Protein AF-A0A9X0D143-F1 (afdb_monomer)

Structure (mmCIF, N/CA/C/O backbone):
data_AF-A0A9X0D143-F1
#
_entry.id   AF-A0A9X0D143-F1
#
loop_
_atom_site.group_PDB
_atom_site.id
_atom_site.type_symbol
_atom_site.label_atom_id
_atom_site.label_alt_id
_atom_site.label_comp_id
_atom_site.label_asym_id
_atom_site.label_entity_id
_atom_site.label_seq_id
_atom_site.pdbx_PDB_ins_code
_atom_site.Cartn_x
_atom_site.Cartn_y
_atom_site.Cartn_z
_atom_site.occupancy
_atom_site.B_iso_or_equiv
_atom_site.auth_seq_id
_atom_site.auth_comp_id
_atom_site.auth_asym_id
_atom_site.auth_atom_id
_atom_site.pdbx_PDB_model_num
ATOM 1 N N . MET A 1 1 ? -22.280 -8.412 21.372 1.00 51.03 1 MET A N 1
ATOM 2 C CA . MET A 1 1 ? -20.946 -7.793 21.230 1.00 51.03 1 MET A CA 1
ATOM 3 C C . MET A 1 1 ? -21.140 -6.303 21.418 1.00 51.03 1 MET A C 1
ATOM 5 O O . MET A 1 1 ? -22.126 -5.796 20.902 1.00 51.03 1 MET A O 1
ATOM 9 N N . GLU A 1 2 ? -20.314 -5.637 22.223 1.00 55.03 2 GLU A N 1
ATOM 10 C CA . GLU A 1 2 ? -20.438 -4.186 22.406 1.00 55.03 2 GLU A CA 1
ATOM 11 C C . GLU A 1 2 ? -19.984 -3.461 21.139 1.00 55.03 2 GLU A C 1
ATOM 13 O O . GLU A 1 2 ? -18.858 -3.646 20.676 1.00 55.03 2 GLU A O 1
ATOM 18 N N . ASP A 1 3 ? -20.863 -2.633 20.579 1.00 59.16 3 ASP A N 1
ATOM 19 C CA . ASP A 1 3 ? -20.546 -1.833 19.403 1.00 59.16 3 ASP A CA 1
ATOM 20 C C . ASP A 1 3 ? -19.392 -0.857 19.692 1.00 59.16 3 ASP A C 1
ATOM 22 O O . ASP A 1 3 ? -19.468 0.015 20.574 1.00 59.16 3 ASP A O 1
ATOM 26 N 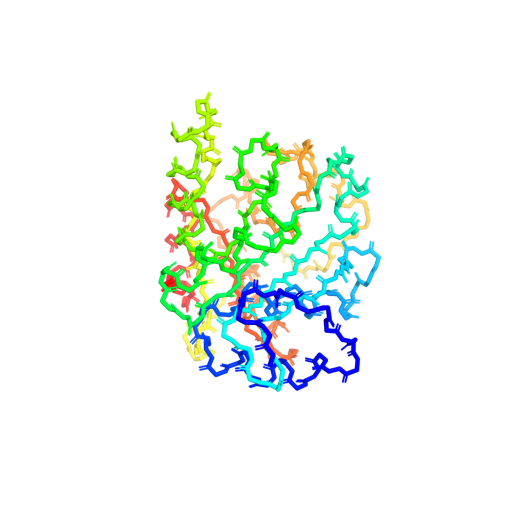N . GLY A 1 4 ? -18.339 -0.971 18.879 1.00 66.69 4 GLY A N 1
ATOM 27 C CA . GLY A 1 4 ? -17.229 -0.022 18.820 1.00 66.69 4 GLY A CA 1
ATOM 28 C C . GLY A 1 4 ? -15.938 -0.443 19.526 1.00 66.69 4 GLY A C 1
ATOM 29 O O . GLY A 1 4 ? -15.044 0.391 19.633 1.00 66.69 4 GLY A O 1
ATOM 30 N N . ILE A 1 5 ? -15.801 -1.691 19.987 1.00 87.56 5 ILE A N 1
ATOM 31 C CA . ILE A 1 5 ? -14.518 -2.219 20.484 1.00 87.56 5 ILE A CA 1
ATOM 32 C C . ILE A 1 5 ? -13.809 -2.979 19.358 1.00 87.56 5 ILE A C 1
ATOM 34 O O . ILE A 1 5 ? -14.358 -3.928 18.804 1.00 87.56 5 ILE A O 1
ATOM 38 N N . LEU A 1 6 ? -12.579 -2.566 19.039 1.00 95.75 6 LEU A N 1
ATOM 39 C CA . LEU A 1 6 ? -11.692 -3.307 18.143 1.00 95.75 6 LEU A CA 1
ATOM 40 C C . LEU A 1 6 ? -11.156 -4.560 18.849 1.00 95.75 6 LEU A C 1
ATOM 42 O O . LEU A 1 6 ? -10.712 -4.491 19.994 1.00 95.75 6 LEU A O 1
ATOM 46 N N . GLN A 1 7 ? -11.183 -5.696 18.158 1.00 95.25 7 GLN A N 1
ATOM 47 C CA . GLN A 1 7 ? -10.721 -6.991 18.659 1.00 95.25 7 GLN A CA 1
ATOM 48 C C . GLN A 1 7 ? -9.471 -7.418 17.905 1.00 95.25 7 GLN A C 1
ATOM 50 O O . GLN A 1 7 ? -9.447 -7.352 16.678 1.00 95.25 7 GLN A O 1
ATOM 55 N N . GLU A 1 8 ? -8.446 -7.870 18.623 1.00 97.25 8 GLU A N 1
ATOM 56 C CA . GLU A 1 8 ? -7.246 -8.405 17.987 1.00 97.25 8 GLU A CA 1
ATOM 57 C C . GLU A 1 8 ? -7.571 -9.718 17.268 1.00 97.25 8 GLU A C 1
ATOM 59 O O . GLU A 1 8 ? -8.151 -10.646 17.840 1.00 97.25 8 GLU A O 1
ATOM 64 N N . LEU A 1 9 ? -7.208 -9.788 15.993 1.00 97.62 9 LEU A N 1
ATOM 65 C CA . LEU A 1 9 ? -7.441 -10.933 15.139 1.00 97.62 9 LEU A CA 1
ATOM 66 C C . LEU A 1 9 ? -6.251 -11.891 15.214 1.00 97.62 9 LEU A C 1
ATOM 68 O O . LEU A 1 9 ? -5.106 -11.522 14.966 1.00 97.62 9 LEU A O 1
ATOM 72 N N . SER A 1 10 ? -6.535 -13.160 15.498 1.00 96.31 10 SER A N 1
ATOM 73 C CA . SER A 1 10 ? -5.514 -14.207 15.482 1.00 96.31 10 SER A CA 1
ATOM 74 C C . SER A 1 10 ? -4.948 -14.409 14.073 1.00 96.31 10 SER A C 1
ATOM 76 O O . SER A 1 10 ? -5.708 -14.499 13.110 1.00 96.31 10 SER A O 1
ATOM 78 N N . GLY A 1 11 ? -3.629 -14.604 13.961 1.00 93.44 11 GLY A N 1
ATOM 79 C CA . GLY A 1 11 ? -2.953 -14.841 12.678 1.00 93.44 11 GLY A CA 1
ATOM 80 C C . GLY A 1 11 ? -3.497 -16.025 11.868 1.00 93.44 11 GLY A C 1
ATOM 81 O O . GLY A 1 11 ? -3.438 -16.013 10.643 1.00 93.44 11 GLY A O 1
ATOM 82 N N . ARG A 1 12 ? -4.127 -17.013 12.523 1.00 95.12 12 ARG A N 1
ATOM 83 C CA . ARG A 1 12 ? -4.807 -18.133 11.841 1.00 95.12 12 ARG A CA 1
ATOM 84 C C . ARG A 1 12 ? -5.982 -17.695 10.957 1.00 95.12 12 ARG A C 1
ATOM 86 O O . ARG A 1 12 ? -6.398 -18.451 10.091 1.00 95.12 12 ARG A O 1
ATOM 93 N N . CYS A 1 13 ? -6.519 -16.501 11.196 1.00 97.06 13 CYS A N 1
ATOM 94 C CA . CYS A 1 13 ? -7.647 -15.934 10.468 1.00 97.06 13 CYS A CA 1
ATOM 95 C C . CYS A 1 13 ? -7.212 -15.030 9.300 1.00 97.06 13 CYS A C 1
ATOM 97 O O . CYS A 1 13 ? -8.065 -14.514 8.585 1.00 97.06 13 CYS A O 1
ATOM 99 N N . PHE A 1 14 ? -5.908 -14.798 9.090 1.00 95.69 14 PHE A N 1
ATOM 100 C CA . PHE A 1 14 ? -5.444 -13.837 8.080 1.00 95.69 14 PHE A CA 1
ATOM 101 C C . PHE A 1 14 ? -5.749 -14.270 6.646 1.00 95.69 14 PHE A C 1
ATOM 103 O O . PHE A 1 14 ? -6.077 -13.413 5.832 1.00 95.69 14 PHE A O 1
ATOM 110 N N . ALA A 1 15 ? -5.717 -15.570 6.344 1.00 95.25 15 ALA A N 1
ATOM 111 C CA . ALA A 1 15 ? -6.102 -16.070 5.023 1.00 95.25 15 ALA A CA 1
ATOM 112 C C . ALA A 1 15 ? -7.563 -15.713 4.687 1.00 95.25 15 ALA A C 1
ATOM 114 O O . ALA A 1 15 ? -7.836 -15.139 3.637 1.00 95.25 15 ALA A O 1
ATOM 115 N N . GLU A 1 16 ? -8.485 -15.949 5.625 1.00 97.31 16 GLU A N 1
ATOM 116 C CA . GLU A 1 16 ? -9.902 -15.588 5.474 1.00 97.31 16 GLU A CA 1
ATOM 117 C C . GLU A 1 16 ? -10.094 -14.063 5.402 1.00 97.31 16 GLU A C 1
ATOM 119 O O . GLU A 1 16 ? -10.870 -13.561 4.590 1.00 97.31 16 GLU A O 1
ATOM 124 N N . LEU A 1 17 ? -9.330 -13.293 6.187 1.00 97.62 17 LEU A N 1
ATOM 125 C CA . LEU A 1 17 ? -9.361 -11.830 6.115 1.00 97.62 17 LEU A CA 1
ATOM 126 C C . LEU A 1 17 ? -8.930 -11.322 4.729 1.00 97.62 17 LEU A C 1
ATOM 128 O O . LEU A 1 17 ? -9.549 -10.400 4.200 1.00 97.62 17 LEU A O 1
ATOM 132 N N . VAL A 1 18 ? -7.897 -11.918 4.127 1.00 95.25 18 VAL A N 1
ATOM 133 C CA . VAL A 1 18 ? -7.444 -11.581 2.769 1.00 95.25 18 VAL A CA 1
ATOM 134 C C . VAL A 1 18 ? -8.556 -11.835 1.748 1.00 95.25 18 VAL A C 1
ATOM 136 O O . VAL A 1 18 ? -8.825 -10.960 0.924 1.00 95.25 18 VAL A O 1
ATOM 139 N N . GLU A 1 19 ? -9.257 -12.969 1.830 1.00 95.94 19 GLU A N 1
ATOM 140 C CA . GLU A 1 19 ? -10.387 -13.280 0.938 1.00 95.94 19 GLU A CA 1
ATOM 141 C C . GLU A 1 19 ? -11.531 -12.262 1.041 1.00 95.94 19 GLU A C 1
ATOM 143 O O . GLU A 1 19 ? -12.185 -11.942 0.044 1.00 95.94 19 GLU A O 1
ATOM 148 N N . ILE A 1 20 ? -11.777 -11.731 2.240 1.00 97.00 20 ILE A N 1
ATOM 149 C CA . ILE A 1 20 ? -12.777 -10.682 2.465 1.00 97.00 20 ILE A CA 1
ATOM 150 C C . ILE A 1 20 ? -12.302 -9.363 1.860 1.00 97.00 20 ILE A C 1
ATOM 152 O O . ILE A 1 20 ? -13.024 -8.751 1.075 1.00 97.00 20 ILE A O 1
ATOM 156 N N . LEU A 1 21 ? -11.077 -8.946 2.179 1.00 95.75 21 LEU A N 1
ATOM 157 C CA . LEU A 1 21 ? -10.518 -7.668 1.745 1.00 95.75 21 LEU A CA 1
ATOM 158 C C . LEU A 1 21 ? -10.370 -7.569 0.224 1.00 95.75 21 LEU A C 1
ATOM 160 O O . LEU A 1 21 ? -10.549 -6.482 -0.323 1.00 95.75 21 LEU A O 1
ATOM 164 N N . ILE A 1 22 ? -10.097 -8.673 -0.480 1.00 94.25 22 ILE A N 1
ATOM 165 C CA . ILE A 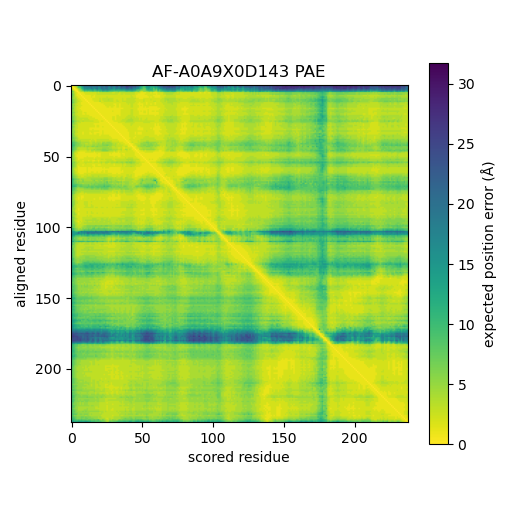1 22 ? -10.004 -8.686 -1.952 1.00 94.25 22 ILE A CA 1
ATOM 166 C C . ILE A 1 22 ? -11.298 -8.186 -2.616 1.00 94.25 22 ILE A C 1
ATOM 168 O O . ILE A 1 22 ? -11.246 -7.564 -3.677 1.00 94.25 22 ILE A O 1
ATOM 172 N N . LYS A 1 23 ? -12.458 -8.384 -1.980 1.00 94.94 23 LYS A N 1
ATOM 173 C CA . LYS A 1 23 ? -13.762 -7.944 -2.509 1.00 94.94 23 LYS A CA 1
ATOM 174 C C . LYS A 1 23 ? -13.942 -6.423 -2.480 1.00 94.94 23 LYS A C 1
ATOM 176 O O . LYS A 1 23 ? -14.797 -5.905 -3.189 1.00 94.94 23 LYS A O 1
ATOM 181 N N . ASP A 1 24 ? -13.137 -5.722 -1.684 1.00 94.06 24 ASP A N 1
ATOM 182 C CA . ASP A 1 24 ? -13.198 -4.272 -1.471 1.00 94.06 24 ASP A CA 1
ATOM 183 C C . ASP A 1 24 ? -12.037 -3.506 -2.131 1.00 94.06 24 ASP A C 1
ATOM 185 O O . ASP A 1 24 ? -11.813 -2.319 -1.860 1.00 94.06 24 ASP A O 1
ATOM 189 N N . ILE A 1 25 ? -11.290 -4.163 -3.018 1.00 91.12 25 ILE A N 1
ATOM 190 C CA . ILE A 1 25 ? -10.253 -3.517 -3.826 1.00 91.12 25 ILE A CA 1
ATOM 191 C C . ILE A 1 25 ? -10.898 -2.431 -4.706 1.00 91.12 25 ILE A C 1
ATOM 193 O O . ILE A 1 25 ? -11.956 -2.663 -5.293 1.00 91.12 25 ILE A O 1
ATOM 197 N N . PRO A 1 26 ? -10.284 -1.236 -4.817 1.00 89.44 26 PRO A N 1
ATOM 198 C CA . PRO A 1 26 ? -8.914 -0.898 -4.405 1.00 89.44 26 PRO A CA 1
ATOM 199 C C . PRO A 1 26 ? -8.748 -0.381 -2.970 1.00 89.44 26 PRO A C 1
ATOM 201 O O . PRO A 1 26 ? -7.617 -0.249 -2.506 1.00 89.44 26 PRO A O 1
ATOM 204 N N . ARG A 1 27 ? -9.838 -0.126 -2.240 1.00 89.88 27 ARG A N 1
ATOM 205 C CA . ARG A 1 27 ? -9.800 0.536 -0.921 1.00 89.88 27 ARG A CA 1
ATOM 206 C C . ARG A 1 27 ? -9.026 -0.263 0.130 1.00 89.88 27 ARG A C 1
ATOM 208 O O . ARG A 1 27 ? -8.452 0.308 1.051 1.00 89.88 27 ARG A O 1
ATOM 215 N N . SER A 1 28 ? -9.006 -1.587 0.000 1.00 93.06 28 SER A N 1
ATOM 216 C CA . SER A 1 28 ? -8.331 -2.511 0.918 1.00 93.06 28 SER A CA 1
ATOM 217 C C . SER A 1 28 ? -6.854 -2.776 0.595 1.00 93.06 28 SER A C 1
ATOM 219 O O . SER A 1 28 ? -6.178 -3.448 1.376 1.00 93.06 28 SER A O 1
ATOM 221 N N . LEU A 1 29 ? -6.328 -2.264 -0.527 1.00 90.75 29 LEU A N 1
ATOM 222 C CA . LEU A 1 29 ? -5.004 -2.640 -1.045 1.00 90.75 29 LEU A CA 1
ATOM 223 C C . LEU A 1 29 ? -3.858 -2.373 -0.067 1.00 90.75 29 LEU A C 1
ATOM 225 O O . LEU A 1 29 ? -2.928 -3.172 -0.009 1.00 90.75 29 LEU A O 1
ATOM 229 N N . ILE A 1 30 ? -3.915 -1.293 0.718 1.00 90.94 30 ILE A N 1
ATOM 230 C CA . ILE A 1 30 ? -2.845 -0.988 1.680 1.00 90.94 30 ILE A CA 1
ATOM 231 C C . ILE A 1 30 ? -2.804 -2.052 2.785 1.00 90.94 30 ILE A C 1
ATOM 233 O O . ILE A 1 30 ? -1.734 -2.586 3.065 1.00 90.94 30 ILE A O 1
ATOM 237 N N . ILE A 1 31 ? -3.957 -2.433 3.352 1.00 94.12 31 ILE A N 1
ATOM 238 C CA . ILE A 1 31 ? -4.023 -3.509 4.356 1.00 94.12 31 ILE A CA 1
ATOM 239 C C . ILE A 1 31 ? -3.591 -4.845 3.746 1.00 94.12 31 ILE A C 1
ATOM 241 O O . ILE A 1 31 ? -2.816 -5.569 4.367 1.00 94.12 31 ILE A O 1
ATOM 245 N N . LEU A 1 32 ? -4.035 -5.163 2.524 1.00 93.38 32 LEU A N 1
ATOM 246 C CA . LEU A 1 32 ? -3.584 -6.363 1.810 1.00 93.38 32 LEU A CA 1
ATOM 247 C C . LEU A 1 32 ? -2.057 -6.374 1.646 1.00 93.38 32 LEU A C 1
ATOM 249 O O . LEU A 1 32 ? -1.423 -7.392 1.916 1.00 93.38 32 LEU A O 1
ATOM 253 N N . GLY A 1 33 ? -1.462 -5.237 1.276 1.00 90.38 33 GLY A N 1
ATOM 254 C CA . GLY A 1 33 ? -0.014 -5.064 1.191 1.00 90.38 33 GLY A CA 1
ATOM 255 C C . GLY A 1 33 ? 0.690 -5.295 2.529 1.00 90.38 33 GLY A C 1
ATOM 256 O O . GLY A 1 33 ? 1.686 -6.014 2.568 1.00 90.38 33 GLY A O 1
ATOM 257 N N . CYS A 1 34 ? 0.153 -4.761 3.632 1.00 91.88 34 CYS A N 1
ATOM 258 C CA . CYS A 1 34 ? 0.677 -5.002 4.980 1.00 91.88 34 CYS A CA 1
ATOM 259 C C . CYS A 1 34 ? 0.647 -6.492 5.353 1.00 91.88 34 CYS A C 1
ATOM 261 O O . CYS A 1 34 ? 1.662 -7.026 5.797 1.00 91.88 34 CYS A O 1
ATOM 263 N N . LEU A 1 35 ? -0.481 -7.180 5.134 1.00 92.44 35 LEU A N 1
ATOM 264 C CA . LEU A 1 35 ? -0.628 -8.609 5.441 1.00 92.44 35 LEU A CA 1
ATOM 265 C C . LEU A 1 35 ? 0.342 -9.470 4.619 1.00 92.44 35 LEU A C 1
ATOM 267 O O . LEU A 1 35 ? 1.043 -10.317 5.170 1.00 92.44 35 LEU A O 1
ATOM 271 N N . GLN A 1 36 ? 0.440 -9.205 3.314 1.00 89.56 36 GLN A N 1
ATOM 272 C CA . GLN A 1 36 ? 1.359 -9.911 2.417 1.00 89.56 36 GLN A CA 1
ATOM 273 C C . GLN A 1 36 ? 2.827 -9.660 2.777 1.00 89.56 36 GLN A C 1
ATOM 275 O O . GLN A 1 36 ? 3.655 -10.570 2.703 1.00 89.56 36 GLN A O 1
ATOM 280 N N . GLN A 1 37 ? 3.174 -8.427 3.151 1.00 88.06 37 GLN A N 1
ATOM 281 C CA . GLN A 1 37 ? 4.538 -8.084 3.538 1.00 88.06 37 GLN A CA 1
ATOM 282 C C . GLN A 1 37 ? 4.915 -8.713 4.882 1.00 88.06 37 GLN A C 1
ATOM 284 O O . GLN A 1 37 ? 6.045 -9.177 5.033 1.00 88.06 37 GLN A O 1
ATOM 289 N N . MET A 1 38 ? 3.975 -8.777 5.825 1.00 88.81 38 MET A N 1
ATOM 290 C CA . MET A 1 38 ? 4.163 -9.450 7.107 1.00 88.81 38 MET A CA 1
ATOM 291 C C . MET A 1 38 ? 4.410 -10.952 6.936 1.00 88.81 38 MET A C 1
ATOM 293 O O . MET A 1 38 ? 5.306 -11.499 7.574 1.00 88.81 38 MET A O 1
ATOM 297 N N . GLU A 1 39 ? 3.682 -11.612 6.032 1.00 87.00 39 GLU A N 1
ATOM 298 C CA . GLU A 1 39 ? 3.919 -13.019 5.688 1.00 87.00 39 GLU A CA 1
ATOM 299 C C . GLU A 1 39 ? 5.284 -13.220 5.007 1.00 87.00 39 GLU A C 1
ATOM 301 O O . GLU A 1 39 ? 6.050 -14.112 5.372 1.00 87.00 39 GLU A O 1
ATOM 306 N N . ARG A 1 40 ? 5.621 -12.364 4.033 1.00 86.19 40 ARG A N 1
ATOM 307 C CA . ARG A 1 40 ? 6.861 -12.468 3.247 1.00 86.19 40 ARG A CA 1
ATOM 308 C C . ARG A 1 40 ? 8.117 -12.175 4.071 1.00 86.19 40 ARG A C 1
ATOM 310 O O . ARG A 1 40 ? 9.146 -12.821 3.874 1.00 86.19 40 ARG A O 1
ATOM 317 N N . SER A 1 41 ? 8.050 -11.164 4.934 1.00 85.50 41 SER A N 1
ATOM 318 C CA . SER A 1 41 ? 9.201 -10.560 5.606 1.00 85.50 41 SER A CA 1
ATOM 319 C C . SER A 1 41 ? 8.844 -10.108 7.030 1.00 85.50 41 SER A C 1
ATOM 321 O O . SER A 1 41 ? 8.896 -8.909 7.321 1.00 85.50 41 SER A O 1
ATOM 323 N N . PRO A 1 42 ? 8.584 -11.039 7.967 1.00 82.81 42 PRO A N 1
ATOM 324 C CA . PRO A 1 42 ? 8.151 -10.716 9.333 1.00 82.81 42 PRO A CA 1
ATOM 325 C C . PRO A 1 42 ? 9.195 -9.946 10.160 1.00 82.81 42 PRO A C 1
ATOM 327 O O . PRO A 1 42 ? 8.900 -9.424 11.226 1.00 82.81 42 PRO A O 1
ATOM 330 N N . LYS A 1 43 ? 10.450 -9.870 9.699 1.00 80.69 43 LYS A N 1
ATOM 331 C CA . LYS A 1 43 ? 11.485 -9.026 10.324 1.00 80.69 43 LYS A CA 1
ATOM 332 C C . LYS A 1 43 ? 11.376 -7.550 9.931 1.00 80.69 43 LYS A C 1
ATOM 334 O O . LYS A 1 43 ? 11.946 -6.711 10.614 1.00 80.69 43 LYS A O 1
ATOM 339 N N . VAL A 1 44 ? 10.725 -7.264 8.803 1.00 78.12 44 VAL A N 1
ATOM 340 C CA . VAL A 1 44 ? 10.594 -5.919 8.222 1.00 78.12 44 VAL A CA 1
ATOM 341 C C . VAL A 1 44 ? 9.225 -5.335 8.542 1.00 78.12 44 VAL A C 1
ATOM 343 O O . VAL A 1 44 ? 9.130 -4.169 8.895 1.00 78.12 44 VAL A O 1
ATOM 346 N N . THR A 1 45 ? 8.180 -6.155 8.447 1.00 85.06 45 THR A N 1
ATOM 347 C CA . THR A 1 45 ? 6.808 -5.766 8.766 1.00 85.06 45 THR A CA 1
ATOM 348 C C . THR A 1 45 ? 6.237 -6.816 9.695 1.00 85.06 45 THR A C 1
ATOM 350 O O . THR A 1 45 ? 6.185 -7.992 9.351 1.00 85.06 45 THR A O 1
ATOM 353 N N . ASN A 1 46 ? 5.834 -6.399 10.885 1.00 90.50 46 ASN A N 1
ATOM 354 C CA . ASN A 1 46 ? 5.170 -7.252 11.857 1.00 90.50 46 ASN A CA 1
ATOM 355 C C . ASN A 1 46 ? 4.282 -6.375 12.720 1.00 90.50 46 ASN A C 1
ATOM 357 O O . ASN A 1 46 ? 4.597 -5.206 12.934 1.00 90.50 46 ASN A O 1
ATOM 361 N N . GLY A 1 47 ? 3.176 -6.917 13.200 1.00 93.31 47 GLY A N 1
ATOM 362 C CA . GLY A 1 47 ? 2.182 -6.078 13.826 1.00 93.31 47 GLY A CA 1
ATOM 363 C C . GLY A 1 47 ? 0.998 -6.823 14.390 1.00 93.31 47 GLY A C 1
ATOM 364 O O . GLY A 1 47 ? 0.888 -8.044 14.295 1.00 93.31 47 GLY A O 1
ATOM 365 N N . HIS A 1 48 ? 0.098 -6.034 14.954 1.00 96.31 48 HIS A N 1
ATOM 366 C CA . HIS A 1 48 ? -1.193 -6.504 15.423 1.00 96.31 48 HIS A CA 1
ATOM 367 C C . HIS A 1 48 ? -2.262 -6.108 14.409 1.00 96.31 48 HIS A C 1
ATOM 369 O O . HIS A 1 48 ? -2.262 -4.990 13.887 1.00 96.31 48 HIS A O 1
ATOM 375 N N . VAL A 1 49 ? -3.174 -7.034 14.123 1.00 97.81 49 VAL A N 1
ATOM 376 C CA . VAL A 1 49 ? -4.341 -6.778 13.277 1.00 97.81 49 VAL A CA 1
ATOM 377 C C . VAL A 1 49 ? -5.553 -6.717 14.183 1.00 97.81 49 VAL A C 1
ATOM 379 O O . VAL A 1 49 ? -5.795 -7.654 14.936 1.00 97.81 49 VAL A O 1
ATOM 382 N N . TYR A 1 50 ? -6.334 -5.649 14.090 1.00 98.06 50 TYR A N 1
ATOM 383 C CA . TYR A 1 50 ? -7.583 -5.506 14.821 1.00 98.06 50 TYR A CA 1
ATOM 384 C C . TYR A 1 50 ? -8.763 -5.365 13.875 1.00 98.06 50 TYR A C 1
ATOM 386 O O . TYR A 1 50 ? -8.649 -4.795 12.791 1.00 98.06 50 TYR A O 1
ATOM 394 N N . VAL A 1 51 ? -9.919 -5.850 14.308 1.00 97.81 51 VAL A N 1
ATOM 395 C CA . VAL A 1 51 ? -11.161 -5.816 13.538 1.00 97.81 51 VAL A CA 1
ATOM 396 C C . VAL A 1 51 ? -12.330 -5.318 14.378 1.00 97.81 51 VAL A C 1
ATOM 398 O O . VAL A 1 51 ? -12.369 -5.542 15.585 1.00 97.81 51 VAL A O 1
ATOM 401 N N . SER A 1 52 ? -13.309 -4.663 13.751 1.00 96.62 52 SER A N 1
ATOM 402 C CA . SER A 1 52 ? -14.552 -4.272 14.438 1.00 96.62 52 SER A CA 1
ATOM 403 C C . SER A 1 52 ? -15.391 -5.478 14.865 1.00 96.62 52 SER A C 1
ATOM 405 O O . SER A 1 52 ? -16.026 -5.461 15.917 1.00 96.62 52 SER A O 1
ATOM 407 N N . GLN A 1 53 ? -15.407 -6.518 14.035 1.00 94.94 53 GLN A N 1
ATOM 408 C CA . GLN A 1 53 ? -16.141 -7.760 14.241 1.00 94.94 53 GLN A CA 1
ATOM 409 C C . GLN A 1 53 ? -15.525 -8.870 13.382 1.00 94.94 53 GLN A C 1
ATOM 411 O O . GLN A 1 53 ? -14.866 -8.597 12.380 1.00 94.94 53 GLN A O 1
ATOM 416 N N . TRP A 1 54 ? -15.781 -10.125 13.740 1.00 95.69 54 TRP A N 1
ATOM 417 C CA . TRP A 1 54 ? -15.351 -11.300 12.982 1.00 95.69 54 TRP A CA 1
ATOM 418 C C . TRP A 1 54 ? -16.540 -12.260 12.814 1.00 95.69 54 TRP A C 1
ATOM 420 O O . TRP A 1 54 ? -17.310 -12.401 13.770 1.00 95.69 54 TRP A O 1
ATOM 430 N N . PRO A 1 55 ? -16.746 -12.907 11.645 1.00 93.12 55 PRO A N 1
ATOM 431 C CA . PRO A 1 55 ? -15.858 -13.002 10.477 1.00 93.12 55 PRO A CA 1
ATOM 432 C C . PRO A 1 55 ? -15.935 -11.871 9.448 1.00 93.12 55 PRO A C 1
ATOM 434 O O . PRO A 1 55 ? -15.065 -11.803 8.602 1.00 93.12 55 PRO A O 1
ATOM 437 N N . ASN A 1 56 ? -16.916 -10.966 9.500 1.00 94.44 56 ASN A N 1
ATOM 438 C CA . ASN A 1 56 ? -17.120 -9.953 8.449 1.00 94.44 56 ASN A CA 1
ATOM 439 C C . ASN A 1 56 ? -16.780 -8.534 8.937 1.00 94.44 56 ASN A C 1
ATOM 441 O O . ASN A 1 56 ? -17.704 -7.774 9.247 1.00 94.44 56 ASN A O 1
ATOM 445 N N . PRO A 1 57 ? -15.496 -8.162 9.064 1.00 96.75 57 PRO A N 1
ATOM 446 C CA . PRO A 1 57 ? -15.117 -6.845 9.552 1.00 96.75 57 PRO A CA 1
ATOM 447 C C . PRO A 1 57 ? -15.498 -5.744 8.566 1.00 96.75 57 PRO A C 1
ATOM 449 O O . PRO A 1 57 ? -15.232 -5.841 7.372 1.00 96.75 57 PRO A O 1
ATOM 452 N N . ASP A 1 58 ? -16.051 -4.652 9.083 1.00 96.19 58 ASP A N 1
ATOM 453 C CA . ASP A 1 58 ? -16.219 -3.403 8.332 1.00 96.19 58 ASP A CA 1
ATOM 454 C C . ASP A 1 58 ? -15.188 -2.332 8.714 1.00 96.19 58 ASP A C 1
ATOM 456 O O . ASP A 1 58 ? -15.153 -1.264 8.107 1.00 96.19 58 ASP A O 1
ATOM 460 N N . ILE A 1 59 ? -14.335 -2.608 9.701 1.00 97.50 59 ILE A N 1
ATOM 461 C CA . ILE A 1 59 ? -13.135 -1.836 10.023 1.00 97.50 59 ILE A CA 1
ATOM 462 C C . ILE A 1 59 ? -12.014 -2.840 10.271 1.00 97.50 59 ILE A C 1
ATOM 464 O O . ILE A 1 59 ? -12.192 -3.788 11.040 1.00 97.50 59 ILE A O 1
ATOM 468 N N . VAL A 1 60 ? -10.869 -2.613 9.635 1.00 98.06 60 VAL A N 1
ATOM 469 C CA . VAL A 1 60 ? -9.641 -3.385 9.831 1.00 98.06 60 VAL A CA 1
ATOM 470 C C . VAL A 1 60 ? -8.511 -2.411 10.116 1.00 98.06 60 VAL A C 1
ATOM 472 O O . VAL A 1 60 ? -8.326 -1.435 9.390 1.00 98.06 60 VAL A O 1
ATOM 475 N N . VAL A 1 61 ? -7.762 -2.677 11.176 1.00 97.62 61 VAL A N 1
ATOM 476 C CA . VAL A 1 61 ? -6.615 -1.880 11.598 1.00 97.62 61 VAL A CA 1
ATOM 477 C C . VAL A 1 61 ? -5.380 -2.762 11.624 1.00 97.62 61 VAL A C 1
ATOM 479 O O . VAL A 1 61 ? -5.430 -3.872 12.140 1.00 97.62 61 VAL A O 1
ATOM 482 N N . PHE A 1 62 ? -4.271 -2.257 11.102 1.00 96.81 62 PHE A N 1
ATOM 483 C CA . PHE A 1 62 ? -2.955 -2.866 11.235 1.00 96.81 62 PHE A CA 1
ATOM 484 C C . PHE A 1 62 ? -2.015 -1.901 11.962 1.00 96.81 62 PHE A C 1
ATOM 486 O O . PHE A 1 62 ? -1.805 -0.784 11.491 1.00 96.81 62 PHE A O 1
ATOM 493 N N . GLU A 1 63 ? -1.460 -2.326 13.095 1.00 94.94 63 GLU A N 1
ATOM 494 C CA . GLU A 1 63 ? -0.447 -1.590 13.858 1.00 94.94 63 GLU A CA 1
ATOM 495 C C . GLU A 1 63 ? 0.939 -2.204 13.619 1.00 94.94 63 GLU A C 1
ATOM 497 O O . GLU A 1 63 ? 1.205 -3.313 14.084 1.00 94.94 63 GLU A O 1
ATOM 502 N N . ASP A 1 64 ? 1.830 -1.488 12.924 1.00 92.00 64 ASP A N 1
ATOM 503 C CA . ASP A 1 64 ? 3.178 -1.967 12.583 1.00 92.00 64 ASP A CA 1
ATOM 504 C C . ASP A 1 64 ? 4.146 -1.813 13.770 1.00 92.00 64 ASP A C 1
ATOM 506 O O . ASP A 1 64 ? 4.714 -0.747 14.035 1.00 92.00 64 ASP A O 1
ATOM 510 N N . THR A 1 65 ? 4.332 -2.892 14.526 1.00 91.06 65 THR A N 1
ATOM 511 C CA . THR A 1 65 ? 5.214 -2.914 15.696 1.00 91.06 65 THR A CA 1
ATOM 512 C C . THR A 1 65 ? 6.686 -3.023 15.320 1.00 91.06 65 THR A C 1
ATOM 514 O O . THR A 1 65 ? 7.526 -2.514 16.063 1.00 91.06 65 THR A O 1
ATOM 517 N N . ALA A 1 66 ? 7.017 -3.619 14.170 1.00 86.75 66 ALA A N 1
ATOM 518 C CA . ALA A 1 66 ? 8.395 -3.653 13.678 1.00 86.75 66 ALA A CA 1
ATOM 519 C C . ALA A 1 66 ? 8.889 -2.234 13.371 1.00 86.75 66 ALA A C 1
ATOM 521 O O . ALA A 1 66 ? 9.968 -1.830 13.811 1.00 86.75 66 ALA A O 1
ATOM 522 N N . TYR A 1 67 ? 8.055 -1.443 12.697 1.00 80.81 67 TYR A N 1
ATOM 523 C CA . TYR A 1 67 ? 8.379 -0.061 12.365 1.00 80.81 67 TYR A CA 1
ATOM 524 C C . TYR A 1 67 ? 8.421 0.850 13.594 1.00 80.81 67 TYR A C 1
ATOM 526 O O . TYR A 1 67 ? 9.239 1.766 13.660 1.00 80.81 67 TYR A O 1
ATOM 534 N N . LYS A 1 68 ? 7.590 0.564 14.607 1.00 82.50 68 LYS A N 1
ATOM 535 C CA . LYS A 1 68 ? 7.644 1.261 15.897 1.00 82.50 68 LYS A CA 1
ATOM 536 C C . LYS A 1 68 ? 9.036 1.205 16.523 1.00 82.50 68 LYS A C 1
ATOM 538 O O . LYS A 1 68 ? 9.541 2.221 16.990 1.00 82.50 68 LYS A O 1
ATOM 543 N N . VAL A 1 69 ? 9.635 0.014 16.531 1.00 80.88 69 VAL A N 1
ATOM 544 C CA . VAL A 1 69 ? 10.983 -0.209 17.068 1.00 80.88 69 VAL A CA 1
ATOM 545 C C . VAL A 1 69 ? 12.027 0.505 16.214 1.00 80.88 69 VAL A C 1
ATOM 547 O O . VAL A 1 69 ? 12.954 1.091 16.759 1.00 80.88 69 VAL A O 1
ATOM 550 N N . LEU A 1 70 ? 11.862 0.484 14.889 1.00 79.25 70 LEU A N 1
ATOM 551 C CA . LEU A 1 70 ? 12.796 1.117 13.959 1.00 79.25 70 LEU A CA 1
ATOM 552 C C . LEU A 1 70 ? 12.848 2.646 14.109 1.00 79.25 70 LEU A C 1
ATOM 554 O O . LEU A 1 70 ? 13.934 3.215 14.075 1.00 79.25 70 LEU A O 1
ATOM 558 N N . LEU A 1 71 ? 11.693 3.302 14.262 1.00 76.25 71 LEU A N 1
ATOM 559 C CA . LEU A 1 71 ? 11.597 4.763 14.373 1.00 76.25 71 LEU A CA 1
ATOM 560 C C . LEU A 1 71 ? 11.626 5.302 15.809 1.00 76.25 71 LEU A C 1
ATOM 562 O O . LEU A 1 71 ? 11.519 6.513 15.991 1.00 76.25 71 LEU A O 1
ATOM 566 N N . ASP A 1 72 ? 11.702 4.430 16.816 1.00 81.44 72 ASP A N 1
ATOM 567 C CA . ASP A 1 72 ? 11.556 4.798 18.233 1.00 81.44 72 ASP A CA 1
ATOM 568 C C . ASP A 1 72 ? 10.308 5.670 18.496 1.00 81.44 72 ASP A C 1
ATOM 570 O O . ASP A 1 72 ? 10.314 6.650 19.245 1.00 81.44 72 ASP A O 1
ATOM 574 N N . CYS A 1 73 ? 9.197 5.351 17.820 1.00 79.38 73 CYS A N 1
ATOM 575 C CA . CYS A 1 73 ? 7.978 6.140 17.935 1.00 79.38 73 CYS A CA 1
ATOM 576 C C . CYS A 1 73 ? 7.081 5.629 19.072 1.00 79.38 73 CYS A C 1
ATOM 578 O O . CYS A 1 73 ? 6.936 4.429 19.320 1.00 79.38 73 CYS A O 1
ATOM 580 N N . LYS A 1 74 ? 6.423 6.560 19.776 1.00 84.44 74 LYS A N 1
ATOM 581 C CA . LYS A 1 74 ? 5.582 6.240 20.944 1.00 84.44 74 LYS A CA 1
ATOM 582 C C . LYS A 1 74 ? 4.451 5.261 20.604 1.00 84.44 74 LYS A C 1
ATOM 584 O O . LYS A 1 74 ? 4.170 4.346 21.384 1.00 84.44 74 LYS A O 1
ATOM 589 N N . TYR A 1 75 ? 3.848 5.424 19.429 1.00 86.44 75 TYR A N 1
ATOM 590 C CA . TYR A 1 75 ? 2.778 4.571 18.913 1.00 86.44 75 TYR A CA 1
ATOM 591 C C . TYR A 1 75 ? 3.178 3.968 17.570 1.00 86.44 75 TYR A C 1
ATOM 593 O O . TYR A 1 75 ? 3.854 4.648 16.798 1.00 86.44 75 TYR A O 1
ATOM 601 N N . PRO A 1 76 ? 2.775 2.721 17.281 1.00 89.00 76 PRO A N 1
ATOM 602 C CA . PRO A 1 76 ? 3.058 2.109 15.992 1.00 89.00 76 PRO A CA 1
ATOM 603 C C . PRO A 1 76 ? 2.359 2.878 14.858 1.00 89.00 76 PRO A C 1
ATOM 605 O O . PRO A 1 76 ? 1.234 3.362 15.044 1.00 89.00 76 PRO A O 1
ATOM 608 N N . PRO A 1 77 ? 2.979 2.987 13.669 1.00 89.56 77 PRO A N 1
ATOM 609 C CA . PRO A 1 77 ? 2.257 3.399 12.476 1.00 89.56 77 PRO A CA 1
ATOM 610 C C . PRO A 1 77 ? 1.024 2.523 12.289 1.00 89.56 77 PRO A C 1
ATOM 612 O O . PRO A 1 77 ? 1.090 1.298 12.389 1.00 89.56 77 PRO A O 1
ATOM 615 N N . THR A 1 78 ? -0.106 3.171 12.046 1.00 92.81 78 THR A N 1
ATOM 616 C CA . THR A 1 78 ? -1.410 2.523 12.035 1.00 92.81 78 THR A CA 1
ATOM 617 C C . THR A 1 78 ? -2.043 2.688 10.661 1.00 92.81 78 THR A C 1
ATOM 619 O O . THR A 1 78 ? -2.276 3.807 10.201 1.00 92.81 78 THR A O 1
ATOM 622 N N . THR A 1 79 ? -2.333 1.565 10.008 1.00 93.94 79 THR A N 1
ATOM 623 C CA . THR A 1 79 ? -3.070 1.523 8.742 1.00 93.94 79 THR A CA 1
ATOM 624 C C . THR A 1 79 ? -4.521 1.153 9.007 1.00 93.94 79 THR A C 1
ATOM 626 O O . THR A 1 79 ? -4.782 0.191 9.727 1.00 93.94 79 THR A O 1
ATOM 629 N N . ILE A 1 80 ? -5.469 1.891 8.427 1.00 95.88 80 ILE A N 1
ATOM 630 C CA . ILE A 1 80 ? -6.905 1.691 8.651 1.00 95.88 80 ILE A CA 1
ATOM 631 C C . ILE A 1 80 ? -7.630 1.505 7.319 1.00 95.88 80 ILE A C 1
ATOM 633 O O . ILE A 1 80 ? -7.546 2.346 6.425 1.00 95.88 80 ILE A O 1
ATOM 637 N N . PHE A 1 81 ? -8.405 0.429 7.225 1.00 96.25 81 PHE A N 1
ATOM 638 C CA . PHE A 1 81 ? -9.444 0.222 6.222 1.00 96.25 81 PHE A CA 1
ATOM 639 C C . PHE A 1 81 ? -10.816 0.312 6.892 1.00 96.25 81 PHE A C 1
ATOM 641 O O . PHE A 1 81 ? -11.012 -0.244 7.974 1.00 96.25 81 PHE A O 1
ATOM 648 N N . ALA A 1 82 ? -11.776 0.972 6.242 1.00 96.25 82 ALA A N 1
ATOM 649 C CA . ALA A 1 82 ? -13.147 1.035 6.730 1.00 96.25 82 ALA A CA 1
ATOM 650 C C . ALA A 1 82 ? -14.180 0.985 5.592 1.00 96.25 82 ALA A C 1
ATOM 652 O O . ALA A 1 82 ? -14.176 1.797 4.669 1.00 96.25 82 ALA A O 1
ATOM 653 N N . ASN A 1 83 ? -15.145 0.079 5.719 1.00 95.12 83 ASN A N 1
ATOM 654 C CA . ASN A 1 83 ? -16.322 -0.060 4.866 1.00 95.12 83 ASN A CA 1
ATOM 655 C C . ASN A 1 83 ? -17.619 0.160 5.671 1.00 95.12 83 ASN A C 1
ATOM 657 O O . ASN A 1 83 ? -18.570 -0.612 5.597 1.00 95.12 83 ASN A O 1
ATOM 661 N N . CYS A 1 84 ? -17.637 1.215 6.484 1.00 94.88 84 CYS A N 1
ATOM 662 C CA . CYS A 1 84 ? -18.773 1.619 7.313 1.00 94.88 84 CYS A CA 1
ATOM 663 C C . CYS A 1 84 ? -19.069 3.122 7.173 1.00 94.88 84 CYS A C 1
ATOM 665 O O . CYS A 1 84 ? -18.407 3.816 6.398 1.00 94.88 84 CYS A O 1
ATOM 667 N N . SER A 1 85 ? -20.059 3.641 7.909 1.00 95.75 85 SER A N 1
ATOM 668 C CA . SER A 1 85 ? -20.323 5.084 7.973 1.00 95.75 85 SER A CA 1
ATOM 669 C C . SER A 1 85 ? -19.220 5.833 8.728 1.00 95.75 85 SER A C 1
ATOM 671 O O . SER A 1 85 ? -18.525 5.267 9.577 1.00 95.75 85 SER A O 1
ATOM 673 N N . THR A 1 86 ? -19.072 7.129 8.450 1.00 95.31 86 THR A N 1
ATOM 674 C CA . THR A 1 86 ? -18.120 7.995 9.163 1.00 95.31 86 THR A CA 1
ATOM 675 C C . THR A 1 86 ? -18.416 8.031 10.665 1.00 95.31 86 THR A C 1
ATOM 677 O O . THR A 1 86 ? -17.496 8.021 11.479 1.00 95.31 86 THR A O 1
ATOM 680 N N . GLU A 1 87 ? -19.691 8.000 11.048 1.00 94.56 87 GLU A N 1
ATOM 681 C CA . GLU A 1 87 ? -20.147 7.979 12.437 1.00 94.56 87 GLU A CA 1
ATOM 682 C C . GLU A 1 87 ? -19.710 6.694 13.143 1.00 94.56 87 GLU A C 1
ATOM 684 O O . GLU A 1 87 ? -19.146 6.759 14.237 1.00 94.56 87 GLU A O 1
ATOM 689 N N . LYS A 1 88 ? -19.908 5.526 12.510 1.00 94.88 88 LYS A N 1
ATOM 690 C CA . LYS A 1 88 ? -19.470 4.242 13.074 1.00 94.88 88 LYS A CA 1
ATOM 691 C C . LYS A 1 88 ? -17.950 4.197 13.213 1.00 94.88 88 LYS A C 1
ATOM 693 O O . LYS A 1 88 ? -17.455 3.773 14.260 1.00 94.88 88 LYS A O 1
ATOM 698 N N . LEU A 1 89 ? -17.218 4.674 12.204 1.00 95.19 89 LEU A N 1
ATOM 699 C CA . LEU A 1 89 ? -15.761 4.776 12.251 1.00 95.19 89 LEU A CA 1
ATOM 700 C C . LEU A 1 89 ? -15.310 5.661 13.423 1.00 95.19 89 LEU A C 1
ATOM 702 O O . LEU A 1 89 ? -14.521 5.220 14.254 1.00 95.19 89 LEU A O 1
ATOM 706 N N . LYS A 1 90 ? -15.874 6.868 13.556 1.00 93.12 90 LYS A N 1
ATOM 707 C CA . LYS A 1 90 ? -15.556 7.811 14.640 1.00 93.12 90 LYS A CA 1
ATOM 708 C C . LYS A 1 90 ? -15.833 7.222 16.026 1.00 93.12 90 LYS A C 1
ATOM 710 O O . LYS A 1 90 ? -14.984 7.328 16.909 1.00 93.12 90 LYS A O 1
ATOM 715 N N . ILE A 1 91 ? -16.987 6.574 16.212 1.00 93.19 91 ILE A N 1
ATOM 716 C CA . ILE A 1 91 ? -17.350 5.911 17.476 1.00 93.19 91 ILE A CA 1
ATOM 717 C C . ILE A 1 91 ? -16.362 4.788 17.799 1.00 93.19 91 ILE A C 1
ATOM 719 O O . ILE A 1 91 ? -15.882 4.709 18.928 1.00 93.19 91 ILE A O 1
ATOM 723 N N . THR A 1 92 ? -16.041 3.946 16.816 1.00 94.56 92 THR A N 1
ATOM 724 C CA . THR A 1 92 ? -15.136 2.803 17.007 1.00 94.56 92 THR A CA 1
ATOM 725 C C . THR A 1 92 ? -13.732 3.274 17.375 1.00 94.56 92 THR A C 1
ATOM 727 O O . THR A 1 92 ? -13.182 2.849 18.388 1.00 94.56 92 THR A O 1
ATOM 730 N N . LEU A 1 93 ? -13.171 4.225 16.623 1.00 92.25 93 LEU A N 1
ATOM 731 C CA . LEU A 1 93 ? -11.845 4.778 16.910 1.00 92.25 93 LEU A CA 1
ATOM 732 C C . LEU A 1 93 ? -11.801 5.456 18.285 1.00 92.25 93 LEU A C 1
ATOM 734 O O . LEU A 1 93 ? -10.865 5.230 19.049 1.00 92.25 93 LEU A O 1
ATOM 738 N N . GLY A 1 94 ? -12.841 6.219 18.640 1.00 90.38 94 GLY A N 1
ATOM 739 C CA . GLY A 1 94 ? -12.936 6.914 19.925 1.00 90.38 94 GLY A CA 1
ATOM 740 C C . GLY A 1 94 ? -13.108 6.003 21.147 1.00 90.38 94 GLY A C 1
ATOM 741 O O . GLY A 1 94 ? -12.771 6.426 22.255 1.00 90.38 94 GLY A O 1
ATOM 742 N N . LYS A 1 95 ? -13.616 4.778 20.967 1.00 91.62 95 LYS A N 1
ATOM 743 C CA . LYS A 1 95 ? -13.750 3.760 22.025 1.00 91.62 95 LYS A CA 1
ATOM 744 C C . LYS A 1 95 ? -12.590 2.761 22.068 1.00 91.62 95 LYS A C 1
ATOM 746 O O . LYS A 1 95 ? -12.395 2.113 23.091 1.00 91.62 95 LYS A O 1
ATOM 751 N N . SER A 1 96 ? -11.838 2.629 20.978 1.00 91.81 96 SER A N 1
ATOM 752 C CA . SER A 1 96 ? -10.704 1.708 20.876 1.00 91.81 96 SER A CA 1
ATOM 753 C C . SER A 1 96 ? -9.462 2.179 21.643 1.00 91.81 96 SER A C 1
ATOM 755 O O . SER A 1 96 ? -9.367 3.330 22.081 1.00 91.81 96 SER A O 1
ATOM 757 N N . HIS A 1 97 ? -8.450 1.308 21.728 1.00 90.56 97 HIS A N 1
ATOM 758 C CA . HIS A 1 97 ? -7.123 1.666 22.244 1.00 90.56 97 HIS A CA 1
ATOM 759 C C . HIS A 1 97 ? -6.421 2.743 21.403 1.00 90.56 97 HIS A C 1
ATOM 761 O O . HIS A 1 97 ? -5.554 3.452 21.912 1.00 90.56 97 HIS A O 1
ATOM 767 N N . LEU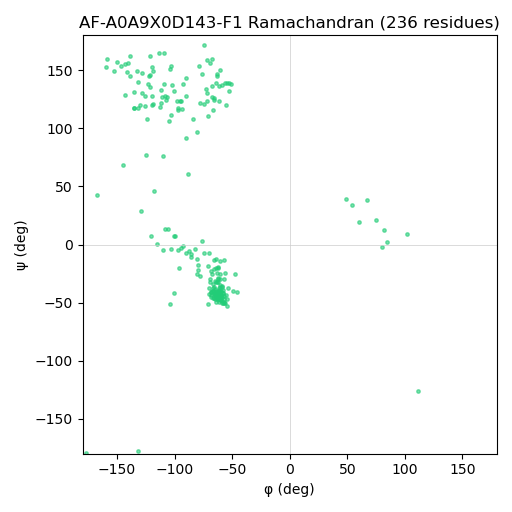 A 1 98 ? -6.858 2.944 20.156 1.00 88.62 98 LEU A N 1
ATOM 768 C CA . LEU A 1 98 ? -6.335 3.961 19.244 1.00 88.62 98 LEU A CA 1
ATOM 769 C C . LEU A 1 98 ? -6.799 5.376 19.592 1.00 88.62 98 LEU A C 1
ATOM 771 O O . LEU A 1 98 ? -6.300 6.327 18.998 1.00 88.62 98 LEU A O 1
ATOM 775 N N . LYS A 1 99 ? -7.725 5.562 20.547 1.00 88.00 99 LYS A N 1
ATOM 776 C CA . LYS A 1 99 ? -8.257 6.885 20.926 1.00 88.00 99 LYS A CA 1
ATOM 777 C C . LYS A 1 99 ? -7.154 7.936 21.089 1.00 88.00 99 LYS A C 1
ATOM 779 O O . LYS A 1 99 ? -7.317 9.065 20.638 1.00 88.00 99 LYS A O 1
ATOM 784 N N . GLN A 1 100 ? -6.025 7.558 21.691 1.00 84.38 100 GLN A N 1
ATOM 785 C CA . GLN A 1 100 ? -4.909 8.470 21.953 1.00 84.38 100 GLN A CA 1
ATOM 786 C C . GLN A 1 100 ? -4.243 9.009 20.677 1.00 84.38 100 GLN A C 1
ATOM 788 O O . GLN A 1 100 ? -3.798 10.160 20.688 1.00 84.38 100 GLN A O 1
ATOM 793 N N . LEU A 1 101 ? -4.225 8.223 19.590 1.00 82.62 101 LEU A N 1
ATOM 794 C CA . LEU A 1 101 ? -3.751 8.653 18.267 1.00 82.62 101 LEU A CA 1
ATOM 795 C C . LEU A 1 101 ? -4.605 9.791 17.704 1.00 82.62 101 LEU A C 1
ATOM 797 O O . LEU A 1 101 ? -4.094 10.662 17.012 1.00 82.62 101 LEU A O 1
ATOM 801 N N . PHE A 1 102 ? -5.899 9.801 18.028 1.00 81.19 102 PHE A N 1
ATOM 802 C CA . PHE A 1 102 ? -6.85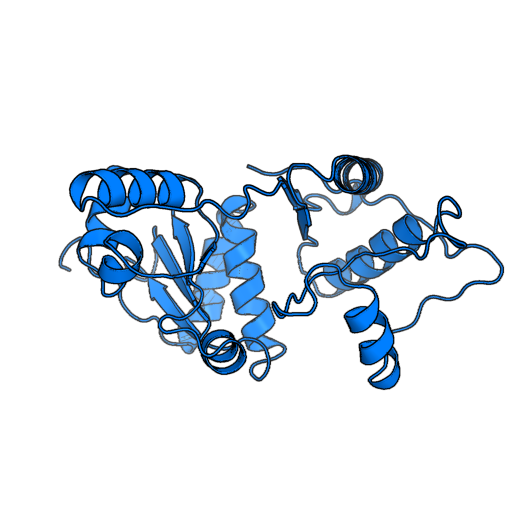5 10.775 17.510 1.00 81.19 102 PHE A CA 1
ATOM 803 C C . PHE A 1 102 ? -7.105 11.958 18.447 1.00 81.19 102 PHE A C 1
ATOM 805 O O . PHE A 1 102 ? -7.859 12.848 18.065 1.00 81.19 102 PHE A O 1
ATOM 812 N N . THR A 1 103 ? -6.538 11.983 19.661 1.00 74.75 103 THR A N 1
ATOM 813 C CA . THR A 1 103 ? -6.797 13.066 20.623 1.00 74.75 103 THR A CA 1
ATOM 814 C C . THR A 1 103 ? -5.655 14.064 20.756 1.00 74.75 103 THR A C 1
ATOM 816 O O . THR A 1 103 ? -5.949 15.239 20.623 1.00 74.75 103 THR A O 1
ATOM 819 N N . CYS A 1 104 ? -4.397 13.655 20.991 1.00 62.72 104 CYS A N 1
ATOM 820 C CA . CYS A 1 104 ? -3.250 14.587 21.138 1.00 62.72 104 CYS A CA 1
ATOM 821 C C . CYS A 1 104 ? -1.882 13.860 21.086 1.00 62.72 104 CYS A C 1
ATOM 823 O O . CYS A 1 104 ? -1.004 14.117 21.909 1.00 62.72 104 CYS A O 1
ATOM 825 N N . SER A 1 105 ? -1.691 12.895 20.182 1.00 67.25 105 SER A N 1
ATOM 826 C CA . SER A 1 105 ? -0.426 12.148 20.082 1.00 67.25 105 SER A CA 1
ATOM 827 C C . SER A 1 105 ? 0.219 12.268 18.706 1.00 67.25 105 SER A C 1
ATOM 829 O O . SER A 1 105 ? -0.480 12.284 17.698 1.00 67.25 105 SER A O 1
ATOM 831 N N . SER A 1 106 ? 1.554 12.282 18.663 1.00 69.00 106 SER A N 1
ATOM 832 C CA . SER A 1 106 ? 2.314 12.069 17.432 1.00 69.00 106 SER A CA 1
ATOM 833 C C . SER A 1 106 ? 2.187 10.603 17.011 1.00 69.00 106 SER A C 1
ATOM 835 O O . SER A 1 106 ? 2.682 9.696 17.680 1.00 69.00 106 SER A O 1
ATOM 837 N N . GLY A 1 107 ? 1.474 10.362 15.916 1.00 74.88 107 GLY A N 1
ATOM 838 C CA . GLY A 1 107 ? 1.282 9.038 15.339 1.00 74.88 107 GLY A CA 1
ATOM 839 C C . GLY A 1 107 ? 1.189 9.120 13.823 1.00 74.88 107 GLY A C 1
ATOM 840 O O . GLY A 1 107 ? 0.809 10.152 13.271 1.00 74.88 107 GLY A O 1
ATOM 841 N N . ILE A 1 108 ? 1.556 8.033 13.152 1.00 80.25 108 ILE A N 1
ATOM 842 C CA . ILE A 1 108 ? 1.457 7.919 11.698 1.00 80.25 108 ILE A CA 1
ATOM 843 C C . ILE A 1 108 ? 0.160 7.175 11.386 1.00 80.25 108 ILE A C 1
ATOM 845 O O . ILE A 1 108 ? 0.001 6.021 11.780 1.00 80.25 108 ILE A O 1
ATOM 849 N N . LEU A 1 109 ? -0.764 7.844 10.695 1.00 83.38 109 LEU A N 1
ATOM 850 C CA . LEU A 1 109 ? -2.030 7.274 10.235 1.00 83.38 109 LEU A CA 1
ATOM 851 C C . LEU A 1 109 ? -2.008 7.150 8.711 1.00 83.38 109 LEU A C 1
ATOM 853 O O . LEU A 1 109 ? -1.748 8.128 8.011 1.00 83.38 109 LEU A O 1
ATOM 857 N N . ILE A 1 110 ? -2.286 5.948 8.211 1.00 84.56 110 ILE A N 1
ATOM 858 C CA . ILE A 1 110 ? -2.300 5.611 6.783 1.00 84.56 110 ILE A CA 1
ATOM 859 C C . ILE A 1 110 ? -3.636 4.932 6.453 1.00 84.56 110 ILE A C 1
ATOM 861 O O . ILE A 1 110 ? -4.196 4.211 7.277 1.00 84.56 110 ILE A O 1
ATOM 865 N N . GLY A 1 111 ? -4.152 5.130 5.241 1.00 84.56 111 GLY A N 1
ATOM 866 C CA . GLY A 1 111 ? -5.345 4.435 4.757 1.00 84.56 111 GLY A CA 1
ATOM 867 C C . GLY A 1 111 ? -6.539 5.364 4.603 1.00 84.56 111 GLY A C 1
ATOM 868 O O . GLY A 1 111 ? -6.447 6.353 3.881 1.00 84.56 111 GLY A O 1
ATOM 869 N N . ASP A 1 112 ? -7.663 5.020 5.232 1.00 90.00 112 ASP A N 1
ATOM 870 C CA . ASP A 1 112 ? -8.951 5.668 4.980 1.00 90.00 112 ASP A CA 1
ATOM 871 C C . ASP A 1 112 ? -8.898 7.203 5.172 1.00 90.00 112 ASP A C 1
ATOM 873 O O . ASP A 1 112 ? -8.638 7.675 6.287 1.00 90.00 112 ASP A O 1
ATOM 877 N N . PRO A 1 113 ? -9.197 8.005 4.129 1.00 87.69 113 PRO A N 1
ATOM 878 C CA . PRO A 1 113 ? -9.039 9.462 4.163 1.00 87.69 113 PRO A CA 1
ATOM 879 C C . PRO A 1 113 ? -9.944 10.148 5.194 1.00 87.69 113 PRO A C 1
ATOM 881 O O . PRO A 1 113 ? -9.665 11.266 5.633 1.00 87.69 113 PRO A O 1
ATOM 884 N N . ARG A 1 114 ? -11.022 9.486 5.638 1.00 91.75 114 ARG A N 1
ATOM 885 C CA . ARG A 1 114 ? -11.901 10.020 6.686 1.00 91.75 114 ARG A CA 1
ATOM 886 C C . ARG A 1 114 ? -11.193 10.087 8.035 1.00 91.75 114 ARG A C 1
ATOM 888 O O . ARG A 1 114 ? -11.547 10.942 8.845 1.00 91.75 114 ARG A O 1
ATOM 895 N N . CYS A 1 115 ? -10.170 9.261 8.271 1.00 90.81 115 CYS A N 1
ATOM 896 C CA . CYS A 1 115 ? -9.379 9.297 9.502 1.00 90.81 115 CYS A CA 1
ATOM 897 C C . CYS A 1 115 ? -8.683 10.650 9.695 1.00 90.81 115 CYS A C 1
ATOM 899 O O . CYS A 1 115 ? -8.631 11.148 10.818 1.00 90.81 115 CYS A O 1
ATOM 901 N N . THR A 1 116 ? -8.220 11.288 8.614 1.00 87.38 116 THR A N 1
ATOM 902 C CA . THR A 1 116 ? -7.62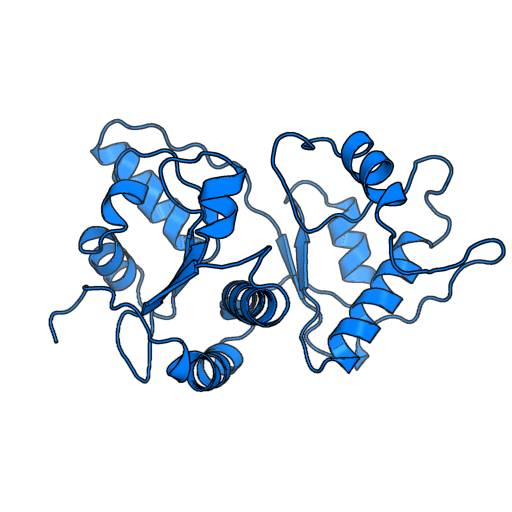4 12.631 8.668 1.00 87.38 116 THR A CA 1
ATOM 903 C C . THR A 1 116 ? -8.639 13.670 9.137 1.00 87.38 116 THR A C 1
ATOM 905 O O . THR A 1 116 ? -8.340 14.461 10.029 1.00 87.38 116 THR A O 1
ATOM 908 N N . ASN A 1 117 ? -9.864 13.639 8.602 1.00 89.56 117 ASN A N 1
ATOM 909 C CA . ASN A 1 117 ? -10.925 14.559 9.021 1.00 89.56 117 ASN A CA 1
ATOM 910 C C . ASN A 1 117 ? -11.312 14.339 10.490 1.00 89.56 117 ASN A C 1
ATOM 912 O O . ASN A 1 117 ? -11.422 15.304 11.242 1.00 89.56 117 ASN A O 1
ATOM 916 N N . ILE A 1 118 ? -11.436 13.078 10.921 1.00 91.06 118 ILE A N 1
ATOM 917 C CA . ILE A 1 118 ? -11.712 12.723 12.321 1.00 91.06 118 ILE A CA 1
ATOM 918 C C . ILE A 1 118 ? -10.602 13.246 13.247 1.00 91.06 118 ILE A C 1
ATOM 920 O O . ILE A 1 118 ? -10.899 13.818 14.296 1.00 91.06 118 ILE A O 1
ATOM 924 N N . ALA A 1 119 ? -9.332 13.095 12.858 1.00 87.75 119 ALA A N 1
ATOM 925 C CA . ALA A 1 119 ? -8.198 13.611 13.622 1.00 87.75 119 ALA A CA 1
ATOM 926 C C . ALA A 1 119 ? -8.224 15.146 13.719 1.00 87.75 119 ALA A C 1
ATOM 928 O O . ALA A 1 119 ? -8.078 15.685 14.813 1.00 87.75 119 ALA A O 1
ATOM 929 N N . ILE A 1 120 ? -8.479 15.855 12.612 1.00 87.50 120 ILE A N 1
ATOM 930 C CA . ILE A 1 120 ? -8.583 17.326 12.589 1.00 87.50 120 ILE A CA 1
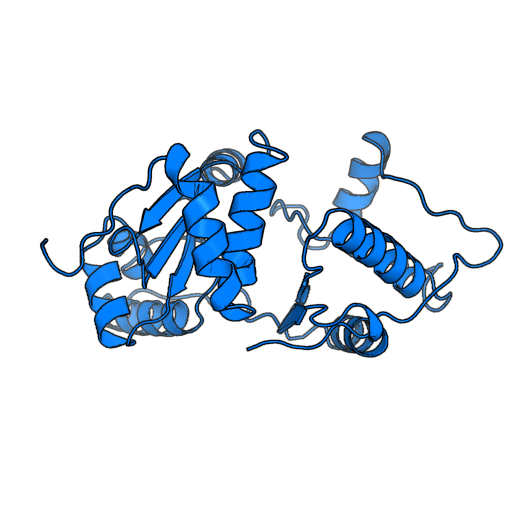ATOM 931 C C . ILE A 1 120 ? -9.738 17.817 13.474 1.00 87.50 120 ILE A C 1
ATOM 933 O O . ILE A 1 120 ? -9.573 18.774 14.230 1.00 87.50 120 ILE A O 1
ATOM 937 N N . GLU A 1 121 ? -10.910 17.184 13.395 1.00 89.00 121 GLU A N 1
ATOM 938 C CA . GLU A 1 121 ? -12.061 17.525 14.239 1.00 89.00 121 GLU A CA 1
ATOM 939 C C . GLU A 1 121 ? -11.745 17.356 15.727 1.00 89.00 121 GLU A C 1
ATOM 941 O O . GLU A 1 121 ? -12.011 18.256 16.524 1.00 89.00 121 GLU A O 1
ATOM 946 N N . ASN A 1 122 ? -11.148 16.226 16.106 1.00 86.56 122 ASN A N 1
ATOM 947 C CA . ASN A 1 122 ? -10.790 15.969 17.495 1.00 86.56 122 ASN A CA 1
ATOM 948 C C . ASN A 1 122 ? -9.688 16.910 17.985 1.00 86.56 122 ASN A C 1
ATOM 950 O O . ASN A 1 122 ? -9.742 17.366 19.124 1.00 86.56 122 ASN A O 1
ATOM 954 N N . ALA A 1 123 ? -8.712 17.242 17.147 1.00 85.12 123 ALA A N 1
ATOM 955 C CA . ALA A 1 123 ? -7.648 18.164 17.514 1.00 85.12 123 ALA A CA 1
ATOM 956 C C . ALA A 1 123 ? -8.186 19.570 17.809 1.00 85.12 123 ALA A C 1
ATOM 958 O O . ALA A 1 123 ? -7.823 20.157 18.827 1.00 85.12 123 ALA A O 1
ATOM 959 N N . LYS A 1 124 ? -9.154 20.055 17.014 1.00 86.38 124 LYS A N 1
ATOM 960 C CA . LYS A 1 124 ? -9.874 21.310 17.296 1.00 86.38 124 LYS A CA 1
ATOM 961 C C . LYS A 1 124 ? -10.569 21.288 18.658 1.00 86.38 124 LYS A C 1
ATOM 963 O O . LYS A 1 124 ? -10.519 22.280 19.374 1.00 86.38 124 LYS A O 1
ATOM 968 N N . LEU A 1 125 ? -11.196 20.167 19.025 1.00 87.12 125 LEU A N 1
ATOM 969 C CA . LEU A 1 125 ? -11.864 20.014 20.324 1.00 87.12 125 LEU A CA 1
ATOM 970 C C . LEU A 1 125 ? -10.880 19.962 21.502 1.00 87.12 125 LEU A C 1
ATOM 972 O O . LEU A 1 125 ? -11.236 20.372 22.602 1.00 87.12 125 LEU A O 1
ATOM 976 N N . ASN A 1 126 ? -9.663 19.463 21.278 1.00 84.50 126 ASN A N 1
ATOM 977 C CA . ASN A 1 126 ? -8.639 19.303 22.313 1.00 84.50 126 ASN A CA 1
ATOM 978 C C . ASN A 1 126 ? -7.580 20.420 22.311 1.00 84.50 126 ASN A C 1
ATOM 980 O O . ASN A 1 126 ? -6.593 20.313 23.034 1.00 84.50 126 ASN A O 1
ATOM 984 N N . CYS A 1 127 ? -7.760 21.476 21.509 1.00 85.44 127 CYS A N 1
ATOM 985 C CA . CYS A 1 127 ? -6.773 22.548 21.325 1.00 85.44 127 CYS A CA 1
ATOM 986 C C . CYS A 1 127 ? -5.376 22.029 20.919 1.00 85.44 127 CYS A C 1
ATOM 988 O O . CYS A 1 127 ? -4.358 22.599 21.308 1.00 85.44 127 CYS A O 1
ATOM 990 N N . CYS A 1 128 ? -5.337 20.943 20.146 1.00 81.69 128 CYS A N 1
ATOM 991 C CA . CYS A 1 128 ? -4.126 20.328 19.610 1.00 81.69 128 CYS A CA 1
ATOM 992 C C . CYS A 1 128 ? -3.986 20.680 18.113 1.00 81.69 128 CYS A C 1
ATOM 994 O O . CYS A 1 128 ? -4.980 20.904 17.417 1.00 81.69 128 CYS A O 1
ATOM 996 N N . GLU A 1 129 ? -2.754 20.751 17.607 1.00 78.00 129 GLU A N 1
ATOM 997 C CA . GLU A 1 129 ? -2.478 20.973 16.182 1.00 78.00 129 GLU A CA 1
ATOM 998 C C . GLU A 1 129 ? -2.325 19.627 15.460 1.00 78.00 129 GLU A C 1
ATOM 1000 O O . GLU A 1 129 ? -1.702 18.701 15.982 1.00 78.00 129 GLU A O 1
ATOM 1005 N N . VAL A 1 130 ? -2.899 19.505 14.260 1.00 78.94 130 VAL A N 1
ATOM 1006 C CA . VAL A 1 130 ? -2.707 18.342 13.382 1.00 78.94 130 VAL A CA 1
ATOM 1007 C C . VAL A 1 130 ? -1.919 18.778 12.168 1.00 78.94 130 VAL A C 1
ATOM 1009 O O . VAL A 1 130 ? -2.366 19.628 11.399 1.00 78.94 130 VAL A O 1
ATOM 1012 N N . GLN A 1 131 ? -0.776 18.134 11.966 1.00 77.56 131 GLN A N 1
ATOM 1013 C CA . GLN A 1 131 ? 0.024 18.295 10.767 1.00 77.56 131 GLN A CA 1
ATOM 1014 C C . GLN A 1 131 ? -0.287 17.160 9.790 1.00 77.56 131 GLN A C 1
ATOM 1016 O O . GLN A 1 131 ? -0.016 15.991 10.059 1.00 77.56 131 GLN A O 1
ATOM 1021 N N . VAL A 1 132 ? -0.845 17.504 8.630 1.00 80.00 132 VAL A N 1
ATOM 1022 C CA . VAL A 1 132 ? -0.995 16.552 7.525 1.00 80.00 132 VAL A CA 1
ATOM 1023 C C . VAL A 1 132 ? 0.319 16.518 6.753 1.00 80.00 132 VAL A C 1
ATOM 1025 O O . VAL A 1 132 ? 0.656 17.480 6.068 1.00 80.00 132 VAL A O 1
ATOM 1028 N N . ALA A 1 133 ? 1.067 15.420 6.877 1.00 77.50 133 ALA A N 1
ATOM 1029 C CA . ALA A 1 133 ? 2.365 15.273 6.217 1.00 77.50 133 ALA A CA 1
ATOM 1030 C C . ALA A 1 133 ? 2.237 15.122 4.690 1.00 77.50 133 ALA A C 1
ATOM 1032 O O . ALA A 1 133 ? 3.005 15.724 3.945 1.00 77.50 133 ALA A O 1
ATOM 1033 N N . ALA A 1 134 ? 1.267 14.330 4.219 1.00 79.75 134 ALA A N 1
ATOM 1034 C CA . ALA A 1 134 ? 1.017 14.109 2.797 1.00 79.75 134 ALA A CA 1
ATOM 1035 C C . ALA A 1 134 ? -0.408 13.589 2.543 1.00 79.75 134 ALA A C 1
ATOM 1037 O O . ALA A 1 134 ? -0.982 12.897 3.381 1.00 79.75 134 ALA A O 1
ATOM 1038 N N . VAL A 1 135 ? -0.949 13.874 1.353 1.00 84.19 135 VAL A N 1
ATOM 1039 C CA . VAL A 1 135 ? -2.181 13.260 0.820 1.00 84.19 135 VAL A CA 1
ATOM 1040 C C . VAL A 1 135 ? -1.856 12.662 -0.551 1.00 84.19 135 VAL A C 1
ATOM 1042 O O . VAL A 1 135 ? -2.096 13.309 -1.568 1.00 84.19 135 VAL A O 1
ATOM 1045 N N . PRO A 1 136 ? -1.193 11.497 -0.602 1.00 86.88 136 PRO A N 1
ATOM 1046 C CA . PRO A 1 136 ? -0.649 10.972 -1.845 1.00 86.88 136 PRO A CA 1
ATOM 1047 C C . PRO A 1 136 ? -1.738 10.472 -2.803 1.00 86.88 136 PRO A C 1
ATOM 1049 O O . PRO A 1 136 ? -2.835 10.099 -2.396 1.00 86.88 136 PRO A O 1
ATOM 1052 N N . HIS A 1 137 ? -1.398 10.399 -4.086 1.00 88.50 137 HIS A N 1
ATOM 1053 C CA . HIS A 1 137 ? -2.121 9.589 -5.053 1.00 88.50 137 HIS A CA 1
ATOM 1054 C C . HIS A 1 137 ? -1.844 8.112 -4.803 1.00 88.50 137 HIS A C 1
ATOM 1056 O O . HIS A 1 137 ? -0.689 7.687 -4.725 1.00 88.50 137 HIS A O 1
ATOM 1062 N N . PHE A 1 138 ? -2.909 7.327 -4.742 1.00 88.31 138 PHE A N 1
ATOM 1063 C CA . PHE A 1 138 ? -2.822 5.881 -4.723 1.00 88.31 138 PHE A CA 1
ATOM 1064 C C . PHE A 1 138 ? -3.058 5.368 -6.142 1.00 88.31 138 PHE A C 1
ATOM 1066 O O . PHE A 1 138 ? -4.052 5.730 -6.768 1.00 88.31 138 PHE A O 1
ATOM 1073 N N . CYS A 1 139 ? -2.111 4.610 -6.693 1.00 90.75 139 CYS A N 1
ATOM 1074 C CA . CYS A 1 139 ? -2.180 4.095 -8.058 1.00 90.75 139 CYS A CA 1
ATOM 1075 C C . CYS A 1 139 ? -2.064 2.570 -8.053 1.00 90.75 139 CYS A C 1
ATOM 1077 O O . CYS A 1 139 ? -1.242 2.024 -7.321 1.00 90.75 139 CYS A O 1
ATOM 1079 N N . ALA A 1 140 ? -2.865 1.880 -8.865 1.00 91.12 140 ALA A N 1
ATOM 1080 C CA . ALA A 1 140 ? -2.867 0.422 -8.937 1.00 91.12 140 ALA A CA 1
ATOM 1081 C C . ALA A 1 140 ? -3.045 -0.100 -10.368 1.00 91.12 140 ALA A C 1
ATOM 1083 O O . ALA A 1 140 ? -3.720 0.508 -11.204 1.00 91.12 140 ALA A O 1
ATOM 1084 N N . LEU A 1 141 ? -2.439 -1.256 -10.636 1.00 92.44 141 LEU A N 1
ATOM 1085 C CA . LEU A 1 141 ? -2.618 -2.029 -11.857 1.00 92.44 141 LEU A CA 1
ATOM 1086 C C . LEU A 1 141 ? -3.779 -3.009 -11.663 1.00 92.44 141 LEU A C 1
ATOM 1088 O O . LEU A 1 141 ? -3.595 -4.119 -11.172 1.00 92.44 141 LEU A O 1
ATOM 1092 N N . MET A 1 142 ? -4.980 -2.564 -12.024 1.00 90.25 142 MET A N 1
ATOM 1093 C CA . MET A 1 142 ? -6.218 -3.331 -11.829 1.00 90.25 142 MET A CA 1
ATOM 1094 C C . MET A 1 142 ? -6.457 -4.397 -12.901 1.00 90.25 142 MET A C 1
ATOM 1096 O O . MET A 1 142 ? -7.147 -5.380 -12.652 1.00 90.25 142 MET A O 1
ATOM 1100 N N . ASP A 1 143 ? -5.886 -4.199 -14.086 1.00 92.88 143 ASP A N 1
ATOM 1101 C CA . ASP A 1 143 ? -5.959 -5.133 -15.202 1.00 92.88 143 ASP A CA 1
ATOM 1102 C C . ASP A 1 143 ? -4.562 -5.272 -15.805 1.00 92.88 143 ASP A C 1
ATOM 1104 O O . ASP A 1 143 ? -3.977 -4.300 -16.290 1.00 92.88 143 ASP A O 1
ATOM 1108 N N . ALA A 1 144 ? -4.023 -6.490 -15.754 1.00 92.12 144 ALA A N 1
ATOM 1109 C CA . ALA A 1 144 ? -2.696 -6.810 -16.260 1.00 92.12 144 ALA A CA 1
ATOM 1110 C C . ALA A 1 144 ? -2.558 -6.539 -17.768 1.00 92.12 144 ALA A C 1
ATOM 1112 O O . ALA A 1 144 ? -1.454 -6.249 -18.225 1.00 92.12 144 ALA A O 1
ATOM 1113 N N . ALA A 1 145 ? -3.656 -6.571 -18.534 1.00 95.62 145 ALA A N 1
ATOM 1114 C CA . ALA A 1 145 ? -3.641 -6.257 -19.962 1.00 95.62 145 ALA A CA 1
ATOM 1115 C C . ALA A 1 145 ? -3.295 -4.784 -20.248 1.00 95.62 145 ALA A C 1
ATOM 1117 O O . ALA A 1 145 ? -2.829 -4.467 -21.342 1.00 95.62 145 ALA A O 1
ATOM 1118 N N . ASN A 1 146 ? -3.475 -3.892 -19.268 1.00 95.19 146 ASN A N 1
ATOM 1119 C CA . ASN A 1 146 ? -3.119 -2.479 -19.402 1.00 95.19 146 ASN A CA 1
ATOM 1120 C C . ASN A 1 146 ? -1.625 -2.212 -19.180 1.00 95.19 146 ASN A C 1
ATOM 1122 O O . ASN A 1 146 ? -1.156 -1.114 -19.485 1.00 95.19 146 ASN A O 1
ATOM 1126 N N . LEU A 1 147 ? -0.867 -3.182 -18.654 1.00 95.69 147 LEU A N 1
ATOM 1127 C CA . LEU A 1 147 ? 0.552 -2.996 -18.379 1.00 95.69 147 LEU A CA 1
ATOM 1128 C C . LEU A 1 147 ? 1.335 -2.823 -19.684 1.00 95.69 147 LEU A C 1
ATOM 1130 O O . LEU A 1 147 ? 1.445 -3.735 -20.505 1.00 95.69 147 LEU A O 1
ATOM 1134 N N . VAL A 1 148 ? 1.933 -1.647 -19.859 1.00 96.50 148 VAL A N 1
ATOM 1135 C CA . VAL A 1 148 ? 2.692 -1.338 -21.074 1.00 96.50 148 VAL A CA 1
ATOM 1136 C C . VAL A 1 148 ? 4.067 -1.998 -21.013 1.00 96.50 148 VAL A C 1
ATOM 1138 O O . VAL A 1 148 ? 4.866 -1.731 -20.112 1.00 96.50 148 VAL A O 1
ATOM 1141 N N . LYS A 1 149 ? 4.364 -2.851 -22.001 1.00 96.62 149 LYS A N 1
ATOM 1142 C CA . LYS A 1 149 ? 5.665 -3.517 -22.106 1.00 96.62 149 LYS A CA 1
ATOM 1143 C C . LYS A 1 149 ? 6.780 -2.508 -22.376 1.00 96.62 149 LYS A C 1
ATOM 1145 O O . LYS A 1 149 ? 6.752 -1.780 -23.368 1.00 96.62 149 LYS A O 1
ATOM 1150 N N . HIS A 1 150 ? 7.811 -2.543 -21.535 1.00 94.81 150 HIS A N 1
ATOM 1151 C CA . HIS A 1 150 ? 9.024 -1.751 -21.704 1.00 94.81 150 HIS A CA 1
ATOM 1152 C C . HIS A 1 150 ? 10.272 -2.613 -21.532 1.00 94.81 150 HIS A C 1
ATOM 1154 O O . HIS A 1 150 ? 10.534 -3.158 -20.460 1.00 94.81 150 HIS A O 1
ATOM 1160 N N . GLU A 1 151 ? 11.060 -2.716 -22.601 1.00 94.50 151 GLU A N 1
ATOM 1161 C CA . GLU A 1 151 ? 12.328 -3.442 -22.584 1.00 94.50 151 GLU A CA 1
ATOM 1162 C C . GLU A 1 151 ? 13.435 -2.613 -21.928 1.00 94.50 151 GLU A C 1
ATOM 1164 O O . GLU A 1 151 ? 13.394 -1.378 -21.908 1.00 94.50 151 GLU A O 1
ATOM 1169 N N . CYS A 1 152 ? 14.430 -3.303 -21.369 1.00 95.44 152 CYS A N 1
ATOM 1170 C CA . CYS A 1 152 ? 15.615 -2.641 -20.845 1.00 95.44 152 CYS A CA 1
ATOM 1171 C C . CYS A 1 152 ? 16.388 -1.994 -22.013 1.00 95.44 152 CYS A C 1
ATOM 1173 O O . CYS A 1 152 ? 16.712 -2.696 -22.974 1.00 95.44 152 CYS A O 1
ATOM 1175 N N . PRO A 1 153 ? 16.678 -0.680 -21.974 1.00 96.25 153 PRO A N 1
ATOM 1176 C CA . PRO A 1 153 ? 17.412 -0.017 -23.046 1.00 96.25 153 PRO A CA 1
ATOM 1177 C C . PRO A 1 153 ? 18.821 -0.610 -23.246 1.00 96.25 153 PRO A C 1
ATOM 1179 O O . PRO A 1 153 ? 19.444 -1.034 -22.269 1.00 96.25 153 PRO A O 1
ATOM 1182 N N . PRO A 1 154 ? 19.379 -0.586 -24.473 1.00 96.19 154 PRO A N 1
ATOM 1183 C CA . PRO A 1 154 ? 20.735 -1.067 -24.733 1.00 96.19 154 PRO A CA 1
ATOM 1184 C C . PRO A 1 154 ? 21.784 -0.396 -23.837 1.00 96.19 154 PRO A C 1
ATOM 1186 O O . PRO A 1 154 ? 21.738 0.813 -23.608 1.00 96.19 154 PRO A O 1
ATOM 1189 N N . GLY A 1 155 ? 22.744 -1.184 -23.347 1.00 96.06 155 GLY A N 1
ATOM 1190 C CA . GLY A 1 155 ? 23.784 -0.717 -22.421 1.00 96.06 155 GLY A CA 1
ATOM 1191 C C . GLY A 1 155 ? 23.370 -0.711 -20.945 1.00 96.06 155 GLY A C 1
ATOM 1192 O O . GLY A 1 155 ? 24.172 -0.328 -20.097 1.00 96.06 155 GLY A O 1
ATOM 1193 N N . TYR A 1 156 ? 22.153 -1.160 -20.631 1.00 96.75 156 TYR A N 1
ATOM 1194 C CA . TYR A 1 156 ? 21.653 -1.325 -19.269 1.00 96.75 156 TYR A CA 1
ATOM 1195 C C . TYR A 1 156 ? 21.234 -2.771 -19.009 1.00 96.75 156 TYR A C 1
ATOM 1197 O O . TYR A 1 156 ? 21.020 -3.554 -19.933 1.00 96.75 156 TYR A O 1
ATOM 1205 N N . TYR A 1 157 ? 21.112 -3.120 -17.732 1.00 96.00 157 TYR A N 1
ATOM 1206 C CA . TYR A 1 157 ? 20.508 -4.370 -17.292 1.00 96.00 157 TYR A CA 1
ATOM 1207 C C . TYR A 1 157 ? 19.653 -4.119 -16.050 1.00 96.00 157 TYR A C 1
ATOM 1209 O O . TYR A 1 157 ? 19.864 -3.149 -15.319 1.00 96.00 157 TYR A O 1
ATOM 1217 N N . ILE A 1 158 ? 18.677 -4.995 -15.820 1.00 94.19 158 ILE A N 1
ATOM 1218 C CA . ILE A 1 158 ? 17.843 -4.996 -14.617 1.00 94.19 158 ILE A CA 1
ATOM 1219 C C . ILE A 1 158 ? 18.248 -6.204 -13.782 1.00 94.19 158 ILE A C 1
ATOM 1221 O O . ILE A 1 158 ? 18.295 -7.325 -14.284 1.00 94.19 158 ILE A O 1
ATOM 1225 N N . ALA A 1 159 ? 18.543 -5.973 -12.507 1.00 94.38 159 ALA A N 1
ATOM 1226 C CA . ALA A 1 159 ? 18.879 -7.017 -11.551 1.00 94.38 159 ALA A CA 1
ATOM 1227 C C . ALA A 1 159 ? 18.297 -6.679 -10.170 1.00 94.38 159 ALA A C 1
ATOM 1229 O O . ALA A 1 159 ? 18.078 -5.500 -9.876 1.00 94.38 159 ALA A O 1
ATOM 1230 N N . PRO A 1 160 ? 18.052 -7.685 -9.310 1.00 91.69 160 PRO A N 1
ATOM 1231 C CA . PRO A 1 160 ? 17.740 -7.443 -7.907 1.00 91.69 160 PRO A CA 1
ATOM 1232 C C . PRO A 1 160 ? 18.846 -6.631 -7.228 1.00 91.69 160 PRO A C 1
ATOM 1234 O O . PRO A 1 160 ? 20.031 -6.899 -7.446 1.00 91.69 160 PRO A O 1
ATOM 1237 N N . LEU A 1 161 ? 18.449 -5.678 -6.383 1.00 90.94 161 LEU A N 1
ATOM 1238 C CA . LEU A 1 161 ? 19.385 -4.923 -5.555 1.00 90.94 161 LEU A CA 1
ATOM 1239 C C . LEU A 1 161 ? 20.103 -5.851 -4.567 1.00 90.94 161 LEU A C 1
ATOM 1241 O O . LEU A 1 161 ? 19.538 -6.829 -4.069 1.00 90.94 161 LEU A O 1
ATOM 1245 N N . LYS A 1 162 ? 21.355 -5.517 -4.273 1.00 93.00 162 LYS A N 1
ATOM 1246 C CA . LYS A 1 162 ? 22.224 -6.175 -3.296 1.00 93.00 162 LYS A CA 1
ATOM 1247 C C . LYS A 1 162 ? 22.419 -5.267 -2.086 1.00 93.00 162 LYS A C 1
ATOM 1249 O O . LYS A 1 162 ? 22.208 -4.062 -2.159 1.00 93.00 162 LYS A O 1
ATOM 1254 N N . LEU A 1 163 ? 22.910 -5.833 -0.982 1.00 88.25 163 LEU A N 1
ATOM 1255 C CA . LEU A 1 163 ? 23.180 -5.073 0.246 1.00 88.25 163 LEU A CA 1
ATOM 1256 C C . LEU A 1 163 ? 24.087 -3.852 0.007 1.00 88.25 163 LEU A C 1
ATOM 1258 O O . LEU A 1 163 ? 23.856 -2.792 0.575 1.00 88.25 163 LEU A O 1
ATOM 1262 N N . GLN A 1 164 ? 25.079 -3.982 -0.874 1.00 91.69 164 GLN A N 1
ATOM 1263 C CA . GLN A 1 164 ? 25.981 -2.887 -1.250 1.00 91.69 164 GLN A CA 1
ATOM 1264 C C . GLN A 1 164 ? 25.273 -1.706 -1.943 1.00 91.69 164 GLN A C 1
ATOM 1266 O O . GLN A 1 164 ? 25.764 -0.585 -1.880 1.00 91.69 164 GLN A O 1
ATOM 1271 N N . ASP A 1 165 ? 24.117 -1.936 -2.575 1.00 89.88 165 ASP A N 1
ATOM 1272 C CA . ASP A 1 165 ? 23.365 -0.888 -3.273 1.00 89.88 165 ASP A CA 1
ATOM 1273 C C . ASP A 1 165 ? 22.554 -0.028 -2.288 1.00 89.88 165 ASP A C 1
ATOM 1275 O O . ASP A 1 165 ? 22.159 1.089 -2.620 1.00 89.88 165 ASP A O 1
ATOM 1279 N N . ALA A 1 166 ? 22.332 -0.521 -1.061 1.00 84.69 166 ALA A N 1
ATOM 1280 C CA . ALA A 1 166 ? 21.524 0.154 -0.048 1.00 84.69 166 ALA A CA 1
ATOM 1281 C C . ALA A 1 166 ? 22.078 1.540 0.310 1.00 84.69 166 ALA A C 1
ATOM 1283 O O . ALA A 1 166 ? 21.310 2.489 0.414 1.00 84.69 166 ALA A O 1
ATOM 1284 N N . GLN A 1 167 ? 23.406 1.676 0.413 1.00 83.81 167 GLN A N 1
ATOM 1285 C CA . GLN A 1 167 ? 24.053 2.958 0.715 1.00 83.81 167 GLN A CA 1
ATOM 1286 C C . GLN A 1 167 ? 23.776 4.015 -0.359 1.00 83.81 167 GLN A C 1
ATOM 1288 O O . GLN A 1 167 ? 23.537 5.177 -0.041 1.00 83.81 167 GLN A O 1
ATOM 1293 N N . LEU A 1 168 ? 23.782 3.618 -1.636 1.00 85.94 168 LEU A N 1
ATOM 1294 C CA . LEU A 1 168 ? 23.478 4.530 -2.735 1.00 85.94 168 LEU A CA 1
ATOM 1295 C C . LEU A 1 168 ? 22.005 4.947 -2.713 1.00 85.94 168 LEU A C 1
ATOM 1297 O O . LEU A 1 168 ? 21.699 6.119 -2.916 1.00 85.94 168 LEU A O 1
ATOM 1301 N N . VAL A 1 169 ? 21.098 3.996 -2.480 1.00 84.31 169 VAL A N 1
ATOM 1302 C CA . VAL A 1 169 ? 19.658 4.280 -2.389 1.00 84.31 169 VAL A CA 1
ATOM 1303 C C . VAL A 1 169 ? 19.373 5.256 -1.248 1.00 84.31 169 VAL A C 1
ATOM 1305 O O . VAL A 1 169 ? 18.668 6.238 -1.468 1.00 84.31 169 VAL A O 1
ATOM 1308 N N . ASP A 1 170 ? 19.963 5.016 -0.077 1.00 79.50 170 ASP A N 1
ATOM 1309 C CA . ASP A 1 170 ? 19.804 5.849 1.115 1.00 79.50 170 ASP A CA 1
ATOM 1310 C C . ASP A 1 170 ? 20.338 7.273 0.893 1.00 79.50 170 ASP A C 1
ATOM 1312 O O . ASP A 1 170 ? 19.628 8.253 1.109 1.00 79.50 170 ASP A O 1
ATOM 1316 N N . HIS A 1 171 ? 21.538 7.404 0.317 1.00 79.75 171 HIS A N 1
ATOM 1317 C CA . HIS A 1 171 ? 22.142 8.708 0.028 1.00 79.75 171 HIS A CA 1
ATOM 1318 C C . HIS A 1 171 ? 21.351 9.540 -0.993 1.00 79.75 171 HIS A C 1
ATOM 1320 O O . HIS A 1 171 ? 21.335 10.769 -0.934 1.00 79.75 171 HIS A O 1
ATOM 1326 N N . MET A 1 172 ? 20.693 8.885 -1.951 1.00 78.75 172 MET A N 1
ATOM 1327 C CA . MET A 1 172 ? 19.897 9.563 -2.979 1.00 78.75 172 MET A CA 1
ATOM 1328 C C . MET A 1 172 ? 18.488 9.923 -2.501 1.00 78.75 172 MET A C 1
ATOM 1330 O O . MET A 1 172 ? 17.718 10.544 -3.246 1.00 78.75 172 MET A O 1
ATOM 1334 N N . TRP A 1 173 ? 18.119 9.530 -1.283 1.00 71.62 173 TRP A N 1
ATOM 1335 C CA . TRP A 1 173 ? 16.778 9.722 -0.782 1.00 71.62 173 TRP A CA 1
ATOM 1336 C C . TRP A 1 173 ? 16.643 11.028 0.008 1.00 71.62 173 TRP A C 1
ATOM 1338 O O . TRP A 1 173 ? 17.197 11.200 1.088 1.00 71.62 173 TRP A O 1
ATOM 1348 N N . LYS A 1 174 ? 15.804 11.941 -0.504 1.00 65.56 174 LYS A N 1
ATOM 1349 C CA . LYS A 1 174 ? 15.481 13.233 0.135 1.00 65.56 174 LYS A CA 1
ATOM 1350 C C . LYS A 1 174 ? 14.904 13.137 1.559 1.00 65.56 174 LYS A C 1
ATOM 1352 O O . LYS A 1 174 ? 14.812 14.160 2.225 1.00 65.56 174 LYS A O 1
ATOM 1357 N N . PHE A 1 175 ? 14.487 11.947 1.998 1.00 58.91 175 PHE A N 1
ATOM 1358 C CA . PHE A 1 175 ? 13.946 11.688 3.334 1.00 58.91 175 PHE A CA 1
ATOM 1359 C C . PHE A 1 175 ? 14.634 10.491 4.011 1.00 58.91 175 PHE A C 1
ATOM 1361 O O . PHE A 1 175 ? 13.982 9.808 4.796 1.00 58.91 175 PHE A O 1
ATOM 1368 N N . GLY A 1 176 ? 15.909 10.211 3.697 1.00 49.72 176 GLY A N 1
ATOM 1369 C CA . GLY A 1 176 ? 16.672 9.065 4.230 1.00 49.72 176 GLY A CA 1
ATOM 1370 C C . GLY A 1 176 ? 16.576 8.874 5.751 1.00 49.72 176 GLY A C 1
ATOM 1371 O O . GLY A 1 176 ? 16.627 7.756 6.248 1.00 49.72 176 GLY A O 1
ATOM 1372 N N . GLU A 1 177 ? 16.295 9.947 6.490 1.00 44.88 177 GLU A N 1
ATOM 1373 C CA . GLU A 1 177 ? 16.074 9.930 7.940 1.00 44.88 177 GLU A CA 1
ATOM 1374 C C . GLU A 1 177 ? 14.761 9.241 8.392 1.00 44.88 177 GLU A C 1
ATOM 1376 O O . GLU A 1 177 ? 14.569 9.046 9.589 1.00 44.88 177 GLU A O 1
ATOM 1381 N N . TYR A 1 178 ? 13.858 8.848 7.477 1.00 39.44 178 TYR A N 1
ATOM 1382 C CA . TYR A 1 178 ? 12.491 8.402 7.814 1.00 39.44 178 TYR A CA 1
ATOM 1383 C C . TYR A 1 178 ? 12.108 6.962 7.395 1.00 39.44 178 TYR A C 1
ATOM 1385 O O . TYR A 1 178 ? 10.945 6.593 7.550 1.00 39.44 178 TYR A O 1
ATOM 1393 N N . GLY A 1 179 ? 13.032 6.129 6.886 1.00 38.66 179 GLY A N 1
ATOM 1394 C CA . GLY A 1 179 ? 12.836 4.663 6.748 1.00 38.66 179 GLY A CA 1
ATOM 1395 C C . GLY A 1 179 ? 11.774 4.121 5.754 1.00 38.66 179 GLY A C 1
ATOM 1396 O O . GLY A 1 179 ? 11.121 3.125 6.038 1.00 38.66 179 GLY A O 1
ATOM 1397 N N . SER A 1 180 ? 11.596 4.714 4.572 1.00 44.31 180 SER A N 1
ATOM 1398 C CA . SER A 1 180 ? 10.613 4.335 3.541 1.00 44.31 180 SER A CA 1
ATOM 1399 C C . SER A 1 180 ? 11.043 3.095 2.769 1.00 44.31 180 SER A C 1
ATOM 1401 O O . SER A 1 180 ? 12.218 2.883 2.476 1.00 44.31 180 SER A O 1
ATOM 1403 N N . ILE A 1 181 ? 10.047 2.307 2.372 1.00 47.12 181 ILE A N 1
ATOM 1404 C CA . ILE A 1 181 ? 10.211 0.974 1.784 1.00 47.12 181 ILE A CA 1
ATOM 1405 C C . ILE A 1 181 ? 9.832 0.968 0.281 1.00 47.12 181 ILE A C 1
ATOM 1407 O O . ILE A 1 181 ? 10.041 -0.023 -0.416 1.00 47.12 181 ILE A O 1
ATOM 1411 N N . GLY A 1 182 ? 9.337 2.089 -0.267 1.00 64.94 182 GLY A N 1
ATOM 1412 C CA . GLY A 1 182 ? 8.983 2.234 -1.687 1.00 64.94 182 GLY A CA 1
ATOM 1413 C C . GLY A 1 182 ? 9.711 3.399 -2.355 1.00 64.94 182 GLY A C 1
ATOM 1414 O O . GLY A 1 182 ? 9.390 4.556 -2.092 1.00 64.94 182 GLY A O 1
ATOM 1415 N N . ILE A 1 183 ? 10.685 3.109 -3.227 1.00 77.19 183 ILE A N 1
ATOM 1416 C CA . ILE A 1 183 ? 11.523 4.134 -3.868 1.00 77.19 183 ILE A CA 1
ATOM 1417 C C . ILE A 1 183 ? 11.673 3.830 -5.359 1.00 77.19 183 ILE A C 1
ATOM 1419 O O . ILE A 1 183 ? 12.268 2.828 -5.750 1.00 77.19 183 ILE A O 1
ATOM 1423 N N . LEU A 1 184 ? 11.183 4.740 -6.202 1.00 87.50 184 LEU A N 1
ATOM 1424 C CA . LEU A 1 184 ? 11.557 4.804 -7.611 1.00 87.50 184 LEU A CA 1
ATOM 1425 C C . LEU A 1 184 ? 12.340 6.094 -7.845 1.00 87.50 184 LEU A C 1
ATOM 1427 O O . LEU A 1 184 ? 11.815 7.193 -7.678 1.00 87.50 184 LEU A O 1
ATOM 1431 N N . HIS A 1 185 ? 13.593 5.958 -8.266 1.00 89.38 185 HIS A N 1
ATOM 1432 C CA . HIS A 1 185 ? 14.449 7.085 -8.605 1.00 89.38 185 HIS A CA 1
ATOM 1433 C C . HIS A 1 185 ? 15.249 6.780 -9.871 1.00 89.38 185 HIS A C 1
ATOM 1435 O O . HIS A 1 185 ? 15.665 5.651 -10.118 1.00 89.38 185 HIS A O 1
ATOM 1441 N N . THR A 1 186 ? 15.488 7.804 -10.686 1.00 91.62 186 THR A N 1
ATOM 1442 C CA . THR A 1 186 ? 16.452 7.737 -11.787 1.00 91.62 186 THR A CA 1
ATOM 1443 C C . THR A 1 186 ? 17.437 8.881 -11.629 1.00 91.62 186 THR A C 1
ATOM 1445 O O . THR A 1 186 ? 17.041 10.054 -11.679 1.00 91.62 186 THR A O 1
ATOM 1448 N N . VAL A 1 187 ? 18.713 8.517 -11.468 1.00 91.12 187 VAL A N 1
ATOM 1449 C CA . VAL A 1 187 ? 19.836 9.458 -11.394 1.00 91.12 187 VAL A CA 1
ATOM 1450 C C . VAL A 1 187 ? 19.790 10.389 -12.602 1.00 91.12 187 VAL A C 1
ATOM 1452 O O . VAL A 1 187 ? 19.496 9.959 -13.718 1.00 91.12 187 VAL A O 1
ATOM 1455 N N . GLU A 1 188 ? 20.059 11.675 -12.388 1.00 91.75 188 GLU A N 1
ATOM 1456 C CA . GLU A 1 188 ? 19.817 12.724 -13.381 1.00 91.75 188 GLU A CA 1
ATOM 1457 C C . GLU A 1 188 ? 20.496 12.468 -14.733 1.00 91.75 188 GLU A C 1
ATOM 1459 O O . GLU A 1 188 ? 19.841 12.560 -15.773 1.00 91.75 188 GLU A O 1
ATOM 1464 N N . SER A 1 189 ? 21.754 12.018 -14.718 1.00 95.00 189 SER A N 1
ATOM 1465 C CA . SER A 1 189 ? 22.535 11.658 -15.914 1.00 95.00 189 SER A CA 1
ATOM 1466 C C . SER A 1 189 ? 21.921 10.527 -16.759 1.00 95.00 189 SER A C 1
ATOM 1468 O O . SER A 1 189 ? 22.288 10.330 -17.922 1.00 95.00 189 SER A O 1
ATOM 1470 N N . HIS A 1 190 ? 20.951 9.807 -16.194 1.00 94.75 190 HIS A N 1
ATOM 1471 C CA . HIS A 1 190 ? 20.294 8.633 -16.758 1.00 94.75 190 HIS A CA 1
ATOM 1472 C C . HIS A 1 190 ? 18.796 8.843 -17.049 1.00 94.75 190 HIS A C 1
ATOM 1474 O O . HIS A 1 190 ? 18.123 7.938 -17.549 1.00 94.75 190 HIS A O 1
ATOM 1480 N N . ARG A 1 191 ? 18.247 10.034 -16.777 1.00 94.69 191 ARG A N 1
ATOM 1481 C CA . ARG A 1 191 ? 16.832 10.350 -17.034 1.00 94.69 191 ARG A CA 1
ATOM 1482 C C . ARG A 1 191 ? 16.510 10.399 -18.527 1.00 94.69 191 ARG A C 1
ATOM 1484 O O . ARG A 1 191 ? 17.381 10.585 -19.370 1.00 94.69 191 ARG A O 1
ATOM 1491 N N . ARG A 1 192 ? 15.216 10.261 -18.845 1.00 93.94 192 ARG A N 1
ATOM 1492 C CA . ARG A 1 192 ? 14.661 10.286 -20.218 1.00 93.94 192 ARG A CA 1
ATOM 1493 C C . ARG A 1 192 ? 15.212 9.203 -21.157 1.00 93.94 192 ARG A C 1
ATOM 1495 O O . ARG A 1 192 ? 15.059 9.309 -22.365 1.00 93.94 192 ARG A O 1
ATOM 1502 N N . ARG A 1 193 ? 15.789 8.132 -20.603 1.00 95.81 193 ARG A N 1
ATOM 1503 C CA . ARG A 1 193 ? 16.276 6.960 -21.354 1.00 95.81 193 ARG A CA 1
ATOM 1504 C C . ARG A 1 193 ? 15.322 5.761 -21.316 1.00 95.81 193 ARG A C 1
ATOM 1506 O O . ARG A 1 193 ? 15.694 4.678 -21.730 1.00 95.81 193 ARG A O 1
ATOM 1513 N N . GLY A 1 194 ? 14.116 5.918 -20.763 1.00 95.38 194 GLY A N 1
ATOM 1514 C CA . GLY A 1 194 ? 13.144 4.822 -20.611 1.00 95.38 194 GLY A CA 1
ATOM 1515 C C . GLY A 1 194 ? 13.389 3.881 -19.422 1.00 95.38 194 GLY A C 1
ATOM 1516 O O . GLY A 1 194 ? 12.560 3.016 -19.166 1.00 95.38 194 GLY A O 1
ATOM 1517 N N . LEU A 1 195 ? 14.460 4.084 -18.643 1.00 96.62 195 LEU A N 1
ATOM 1518 C CA . LEU A 1 195 ? 14.844 3.202 -17.529 1.00 96.62 195 LEU A CA 1
ATOM 1519 C C . LEU A 1 195 ? 13.743 3.027 -16.479 1.00 96.62 195 LEU A C 1
ATOM 1521 O O . LEU A 1 195 ? 13.430 1.903 -16.105 1.00 96.62 195 LEU A O 1
ATOM 1525 N N . ALA A 1 196 ? 13.114 4.121 -16.043 1.00 95.19 196 ALA A N 1
ATOM 1526 C CA . ALA A 1 196 ? 12.043 4.051 -15.052 1.00 95.19 196 ALA A CA 1
ATOM 1527 C C . ALA A 1 196 ? 10.842 3.232 -15.556 1.00 95.19 196 ALA A C 1
ATOM 1529 O O . ALA A 1 196 ? 10.287 2.441 -14.803 1.00 95.19 196 ALA A O 1
ATOM 1530 N N . LYS A 1 197 ? 10.487 3.365 -16.843 1.00 96.19 197 LYS A N 1
ATOM 1531 C CA . LYS A 1 197 ? 9.411 2.581 -17.469 1.00 96.19 197 LYS A CA 1
ATOM 1532 C C . LYS A 1 197 ? 9.762 1.093 -17.511 1.00 96.19 197 LYS A C 1
ATOM 1534 O O . LYS A 1 197 ? 8.943 0.261 -17.140 1.00 96.19 197 LYS A O 1
ATOM 1539 N N . ALA A 1 198 ? 11.002 0.766 -17.880 1.00 96.12 198 ALA A N 1
ATOM 1540 C CA . ALA A 1 198 ? 11.485 -0.611 -17.867 1.00 96.12 198 ALA A CA 1
ATOM 1541 C C . ALA A 1 198 ? 11.445 -1.212 -16.450 1.00 96.12 198 ALA A C 1
ATOM 1543 O O . ALA A 1 198 ? 10.951 -2.323 -16.278 1.00 96.12 198 ALA A O 1
ATOM 1544 N N . VAL A 1 199 ? 11.893 -0.477 -15.426 1.00 94.88 199 VAL A N 1
ATOM 1545 C CA . VAL A 1 199 ? 11.829 -0.928 -14.023 1.00 94.88 199 VAL A CA 1
ATOM 1546 C C . VAL A 1 199 ? 10.383 -1.134 -13.562 1.00 94.88 199 VAL A C 1
ATOM 1548 O O . VAL A 1 199 ? 10.091 -2.181 -12.988 1.00 94.88 199 VAL A O 1
ATOM 1551 N N . ILE A 1 200 ? 9.476 -0.191 -13.850 1.00 95.06 200 ILE A N 1
ATOM 1552 C CA . ILE A 1 200 ? 8.043 -0.319 -13.532 1.00 95.06 200 ILE A CA 1
ATOM 1553 C C . ILE A 1 200 ? 7.471 -1.591 -14.160 1.00 95.06 200 ILE A C 1
ATOM 1555 O O . ILE A 1 200 ? 6.875 -2.394 -13.448 1.00 95.06 200 ILE A O 1
ATOM 1559 N N . TYR A 1 201 ? 7.702 -1.808 -15.458 1.00 95.38 201 TYR A N 1
ATOM 1560 C CA . TYR A 1 201 ? 7.222 -2.994 -16.165 1.00 95.38 201 TYR A CA 1
ATOM 1561 C C . TYR A 1 201 ? 7.726 -4.295 -15.524 1.00 95.38 201 TYR A C 1
ATOM 1563 O O . TYR A 1 201 ? 6.925 -5.177 -15.219 1.00 95.38 201 TYR A O 1
ATOM 1571 N N . HIS A 1 202 ? 9.034 -4.416 -15.272 1.00 94.56 202 HIS A N 1
ATOM 1572 C CA . HIS A 1 202 ? 9.613 -5.651 -14.729 1.00 94.56 202 HIS A CA 1
ATOM 1573 C C . HIS A 1 202 ? 9.158 -5.924 -13.289 1.00 94.56 202 HIS A C 1
ATOM 1575 O O . HIS A 1 202 ? 8.869 -7.071 -12.949 1.00 94.56 202 HIS A O 1
ATOM 1581 N N . LEU A 1 203 ? 9.063 -4.893 -12.441 1.00 92.25 203 LEU A N 1
ATOM 1582 C CA . LEU A 1 203 ? 8.566 -5.050 -11.071 1.00 92.25 203 LEU A CA 1
ATOM 1583 C C . LEU A 1 203 ? 7.075 -5.394 -11.048 1.00 92.25 203 LEU A C 1
ATOM 1585 O O . LEU A 1 203 ? 6.690 -6.322 -10.342 1.00 92.25 203 LEU A O 1
ATOM 1589 N N . ALA A 1 204 ? 6.250 -4.698 -11.835 1.00 92.00 204 ALA A N 1
ATOM 1590 C CA . ALA A 1 204 ? 4.822 -4.986 -11.929 1.00 92.00 204 ALA A CA 1
ATOM 1591 C C . ALA A 1 204 ? 4.573 -6.405 -12.457 1.00 92.00 204 ALA A C 1
ATOM 1593 O O . ALA A 1 204 ? 3.791 -7.137 -11.860 1.00 92.00 204 ALA A O 1
ATOM 1594 N N . THR A 1 205 ? 5.298 -6.825 -13.499 1.00 93.38 205 THR A N 1
ATOM 1595 C CA . THR A 1 205 ? 5.223 -8.194 -14.041 1.00 93.38 205 THR A CA 1
ATOM 1596 C C . THR A 1 205 ? 5.548 -9.225 -12.965 1.00 93.38 205 THR A C 1
ATOM 1598 O O . THR A 1 205 ? 4.756 -10.129 -12.730 1.00 93.38 205 THR A O 1
ATOM 1601 N N . LYS A 1 206 ? 6.653 -9.045 -12.231 1.00 90.38 206 LYS A N 1
ATOM 1602 C CA . LYS A 1 206 ? 7.031 -9.953 -11.142 1.00 90.38 206 LYS A CA 1
ATOM 1603 C C . LYS A 1 206 ? 5.971 -10.025 -10.036 1.00 90.38 206 LYS A C 1
ATOM 1605 O O . LYS A 1 206 ? 5.705 -11.099 -9.510 1.00 90.38 206 LYS A O 1
ATOM 1610 N N . ILE A 1 207 ? 5.373 -8.893 -9.662 1.00 89.94 207 ILE A N 1
ATOM 1611 C CA . ILE A 1 207 ? 4.306 -8.847 -8.648 1.00 89.94 207 ILE A CA 1
ATOM 1612 C C . ILE A 1 207 ? 3.059 -9.599 -9.143 1.00 89.94 207 ILE A C 1
ATOM 1614 O O . ILE A 1 207 ? 2.472 -10.367 -8.382 1.00 89.94 207 ILE A O 1
ATOM 1618 N N . LEU A 1 208 ? 2.687 -9.423 -10.413 1.00 89.31 208 LEU A N 1
ATOM 1619 C CA . LEU A 1 208 ? 1.570 -10.139 -11.033 1.00 89.31 208 LEU A CA 1
ATOM 1620 C C . LEU A 1 208 ? 1.822 -11.651 -11.118 1.00 89.31 208 LEU A C 1
ATOM 1622 O O . LEU A 1 208 ? 0.919 -12.432 -10.834 1.00 89.31 208 LEU A O 1
ATOM 1626 N N . GLU A 1 209 ? 3.042 -12.074 -11.461 1.00 90.69 209 GLU A N 1
ATOM 1627 C CA . GLU A 1 209 ? 3.454 -13.489 -11.475 1.00 90.69 209 GLU A CA 1
ATOM 1628 C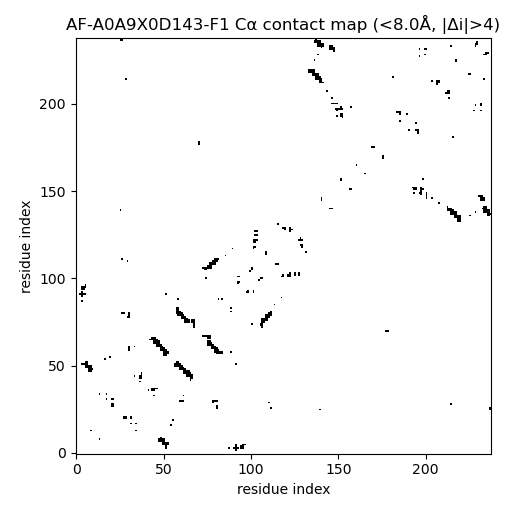 C . GLU A 1 209 ? 3.376 -14.133 -10.079 1.00 90.69 209 GLU A C 1
ATOM 1630 O O . GLU A 1 209 ? 3.090 -15.322 -9.961 1.00 90.69 209 GLU A O 1
ATOM 1635 N N . GLU A 1 210 ? 3.570 -13.347 -9.013 1.00 87.00 210 GLU A N 1
ATOM 1636 C CA . GLU A 1 210 ? 3.343 -13.765 -7.621 1.00 87.00 210 GLU A CA 1
ATOM 1637 C C . GLU A 1 210 ? 1.840 -13.800 -7.238 1.00 87.00 210 GLU A C 1
ATOM 1639 O O . GLU A 1 210 ? 1.518 -14.061 -6.078 1.00 87.00 210 GLU A O 1
ATOM 1644 N N . GLY A 1 211 ? 0.917 -13.525 -8.170 1.00 86.06 211 GLY A N 1
ATOM 1645 C CA . GLY A 1 211 ? -0.533 -13.507 -7.936 1.00 86.06 211 GLY A CA 1
ATOM 1646 C C . GLY A 1 211 ? -1.031 -12.279 -7.166 1.00 86.06 211 GLY A C 1
ATOM 1647 O O . GLY A 1 211 ? -2.088 -12.331 -6.538 1.00 86.06 211 GLY A O 1
ATOM 1648 N N . LYS A 1 212 ? -0.263 -11.183 -7.168 1.00 87.25 212 LYS A N 1
ATOM 1649 C CA . LYS A 1 212 ? -0.530 -9.969 -6.380 1.00 87.25 212 LYS A CA 1
ATOM 1650 C C . LYS A 1 212 ? -0.859 -8.781 -7.277 1.00 87.25 212 LYS A C 1
ATOM 1652 O O . LYS A 1 212 ? -0.572 -8.777 -8.469 1.00 87.25 212 LYS A O 1
ATOM 1657 N N . ILE A 1 213 ? -1.417 -7.731 -6.677 1.00 87.44 213 ILE A N 1
ATOM 1658 C CA . ILE A 1 213 ? -1.712 -6.474 -7.371 1.00 87.44 213 ILE A CA 1
ATOM 1659 C C . ILE A 1 213 ? -0.555 -5.504 -7.167 1.00 87.44 213 ILE A C 1
ATOM 1661 O O . ILE A 1 213 ? -0.193 -5.176 -6.038 1.00 87.44 213 ILE A O 1
ATOM 1665 N N . ALA A 1 214 ? 0.014 -5.028 -8.273 1.00 89.94 214 ALA A N 1
ATOM 1666 C CA . ALA A 1 214 ? 1.009 -3.969 -8.244 1.00 89.94 214 ALA A CA 1
ATOM 1667 C C . ALA A 1 214 ? 0.320 -2.631 -7.958 1.00 89.94 214 ALA A C 1
ATOM 1669 O O . ALA A 1 214 ? -0.543 -2.189 -8.718 1.00 89.94 214 ALA A O 1
ATOM 1670 N N . PHE A 1 215 ? 0.715 -1.978 -6.871 1.00 90.75 215 PHE A N 1
ATOM 1671 C CA . PHE A 1 215 ? 0.248 -0.644 -6.517 1.00 90.75 215 PHE A CA 1
ATOM 1672 C C . PHE A 1 215 ? 1.403 0.204 -5.991 1.00 90.75 215 PHE A C 1
ATOM 1674 O O . PHE A 1 215 ? 2.454 -0.310 -5.601 1.00 90.75 215 PHE A O 1
ATOM 1681 N N . ASN A 1 216 ? 1.209 1.516 -5.979 1.00 89.00 216 ASN A N 1
ATOM 1682 C CA . ASN A 1 216 ? 2.166 2.457 -5.433 1.00 89.00 216 ASN A CA 1
ATOM 1683 C C . ASN A 1 216 ? 1.485 3.708 -4.872 1.00 89.00 216 ASN A C 1
ATOM 1685 O O . ASN A 1 216 ? 0.377 4.085 -5.251 1.00 89.00 216 ASN A O 1
ATOM 1689 N N . VAL A 1 217 ? 2.204 4.361 -3.964 1.00 87.12 217 VAL A N 1
ATOM 1690 C CA . VAL A 1 217 ? 1.824 5.626 -3.339 1.00 87.12 217 VAL A CA 1
ATOM 1691 C C . VAL A 1 217 ? 2.721 6.711 -3.935 1.00 87.12 217 VAL A C 1
ATOM 1693 O O . VAL A 1 217 ? 3.944 6.582 -3.916 1.00 87.12 217 VAL A O 1
ATOM 1696 N N . ILE A 1 218 ? 2.131 7.761 -4.498 1.00 88.94 218 ILE A N 1
ATOM 1697 C CA . ILE A 1 218 ? 2.850 8.869 -5.138 1.00 88.94 218 ILE A CA 1
ATOM 1698 C C . ILE A 1 218 ? 2.491 10.149 -4.401 1.00 88.94 218 ILE A C 1
ATOM 1700 O O . ILE A 1 218 ? 1.314 10.450 -4.249 1.00 88.94 218 ILE A O 1
ATOM 1704 N N . GLU A 1 219 ? 3.474 10.934 -3.963 1.00 88.56 219 GLU A N 1
ATOM 1705 C CA . GLU A 1 219 ? 3.195 12.264 -3.404 1.00 88.56 219 GLU A CA 1
ATOM 1706 C C . GLU A 1 219 ? 2.311 13.080 -4.351 1.00 88.56 219 GLU A C 1
ATOM 1708 O O . GLU A 1 219 ? 2.548 13.094 -5.559 1.00 88.56 219 GLU A O 1
ATOM 1713 N N . LYS A 1 220 ? 1.324 13.786 -3.792 1.00 89.38 220 LYS A N 1
ATOM 1714 C CA . LYS A 1 220 ? 0.363 14.600 -4.548 1.00 89.38 220 LYS A CA 1
ATOM 1715 C C . LYS A 1 220 ? 1.037 15.527 -5.564 1.00 89.38 220 LYS A C 1
ATOM 1717 O O . LYS A 1 220 ? 0.622 15.629 -6.711 1.00 89.38 220 LYS A O 1
ATOM 1722 N N . GLU A 1 221 ? 2.155 16.110 -5.145 1.00 90.56 221 GLU A N 1
ATOM 1723 C CA . GLU A 1 221 ? 2.867 17.136 -5.902 1.00 90.56 221 GLU A CA 1
ATOM 1724 C C . GLU A 1 221 ? 3.841 16.532 -6.930 1.00 90.56 221 GLU A C 1
ATOM 1726 O O . GLU A 1 221 ? 4.394 17.235 -7.777 1.00 90.56 221 GLU A O 1
ATOM 1731 N N . ASN A 1 222 ? 4.043 15.211 -6.906 1.00 91.00 222 ASN A N 1
ATOM 1732 C CA . ASN A 1 222 ? 4.921 14.493 -7.825 1.00 91.00 222 ASN A CA 1
ATOM 1733 C C . ASN A 1 222 ? 4.168 14.076 -9.100 1.00 91.00 222 ASN A C 1
ATOM 1735 O O . ASN A 1 222 ? 4.070 12.895 -9.454 1.00 91.00 222 ASN A O 1
ATOM 1739 N N . GLU A 1 223 ? 3.670 15.082 -9.822 1.00 94.19 223 GLU A N 1
ATOM 1740 C CA . GLU A 1 223 ? 2.904 14.897 -11.058 1.00 94.19 223 GLU A CA 1
ATOM 1741 C C . GLU A 1 223 ? 3.724 14.169 -12.137 1.00 94.19 223 GLU A C 1
ATOM 1743 O O . GLU A 1 223 ? 3.181 13.396 -12.920 1.00 94.19 223 GLU A O 1
ATOM 1748 N N . ILE A 1 224 ? 5.052 14.333 -12.142 1.00 93.50 224 ILE A N 1
ATOM 1749 C CA . ILE A 1 224 ? 5.949 13.623 -13.067 1.00 93.50 224 ILE A CA 1
ATOM 1750 C C . ILE A 1 224 ? 5.854 12.110 -12.860 1.00 93.50 224 ILE A C 1
ATOM 1752 O O . ILE A 1 224 ? 5.696 11.364 -13.828 1.00 93.50 224 ILE A O 1
ATOM 1756 N N . SER A 1 225 ? 5.948 11.646 -11.610 1.00 93.12 225 SER A N 1
ATOM 1757 C CA . SER A 1 225 ? 5.824 10.216 -11.318 1.00 93.12 225 SER A CA 1
ATOM 1758 C C . SER A 1 225 ? 4.397 9.752 -11.562 1.00 93.12 225 SER A C 1
ATOM 1760 O O . SER A 1 225 ? 4.205 8.714 -12.182 1.00 93.12 225 SER A O 1
ATOM 1762 N N . ARG A 1 226 ? 3.390 10.541 -11.178 1.00 94.19 226 ARG A N 1
ATOM 1763 C CA . ARG A 1 226 ? 1.989 10.213 -11.463 1.00 94.19 226 ARG A CA 1
ATOM 1764 C C . ARG A 1 226 ? 1.759 9.966 -12.952 1.00 94.19 226 ARG A C 1
ATOM 1766 O O . ARG A 1 226 ? 1.307 8.888 -13.322 1.00 94.19 226 ARG A O 1
ATOM 1773 N N . GLN A 1 227 ? 2.153 10.899 -13.815 1.00 95.88 227 GLN A N 1
ATOM 1774 C CA . GLN A 1 227 ? 2.041 10.737 -15.265 1.00 95.88 227 GLN A CA 1
ATOM 1775 C C . GLN A 1 227 ? 2.854 9.551 -15.788 1.00 95.88 227 GLN A C 1
ATOM 1777 O O . GLN A 1 227 ? 2.390 8.834 -16.673 1.00 95.88 227 GLN A O 1
ATOM 1782 N N . LEU A 1 228 ? 4.040 9.299 -15.225 1.00 95.12 228 LEU A N 1
ATOM 1783 C CA . LEU A 1 228 ? 4.828 8.114 -15.552 1.00 95.12 228 LEU A CA 1
ATOM 1784 C C . LEU A 1 228 ? 4.037 6.824 -15.278 1.00 95.12 228 LEU A C 1
ATOM 1786 O O . LEU A 1 228 ? 3.958 5.990 -16.173 1.00 95.12 228 LEU A O 1
ATOM 1790 N N . PHE A 1 229 ? 3.433 6.658 -14.100 1.00 95.44 229 PHE A N 1
ATOM 1791 C CA . PHE A 1 229 ? 2.649 5.462 -13.761 1.00 95.44 229 PHE A CA 1
ATOM 1792 C C . PHE A 1 229 ? 1.383 5.331 -14.626 1.00 95.44 229 PHE A C 1
ATOM 1794 O O . PHE A 1 229 ? 1.141 4.255 -15.176 1.00 95.44 229 PHE A O 1
ATOM 1801 N N . LEU A 1 230 ? 0.660 6.434 -14.867 1.00 95.25 230 LEU A N 1
ATOM 1802 C CA . LEU A 1 230 ? -0.516 6.450 -15.752 1.00 95.25 230 LEU A CA 1
ATOM 1803 C C . LEU A 1 230 ? -0.177 5.985 -17.177 1.00 95.25 230 LEU A C 1
ATOM 1805 O O . LEU A 1 230 ? -0.907 5.189 -17.764 1.00 95.25 230 LEU A O 1
ATOM 1809 N N . GLN A 1 231 ? 0.961 6.426 -17.722 1.00 95.38 231 GLN A N 1
ATOM 1810 C CA . GLN A 1 231 ? 1.447 5.998 -19.041 1.00 95.38 231 GLN A CA 1
ATOM 1811 C C . GLN A 1 231 ? 1.838 4.515 -19.112 1.00 95.38 231 GLN A C 1
ATOM 1813 O O . GLN A 1 231 ? 2.054 4.013 -20.211 1.00 95.38 231 GLN A O 1
ATOM 1818 N N . ASN A 1 232 ? 1.971 3.833 -17.972 1.00 94.69 232 ASN A N 1
ATOM 1819 C CA . ASN A 1 232 ? 2.305 2.411 -17.883 1.00 94.69 232 ASN A CA 1
ATOM 1820 C C . ASN A 1 232 ? 1.089 1.546 -17.492 1.00 94.69 232 ASN A C 1
ATOM 1822 O O . ASN A 1 232 ? 1.269 0.386 -17.133 1.00 94.69 232 ASN A O 1
ATOM 1826 N N . GLY A 1 233 ? -0.133 2.094 -17.550 1.00 93.75 233 GLY A N 1
ATOM 1827 C CA . GLY A 1 233 ? -1.366 1.355 -17.247 1.00 93.75 233 GLY A CA 1
ATOM 1828 C C . GLY A 1 233 ? -1.695 1.232 -15.759 1.00 93.75 233 GLY A C 1
ATOM 1829 O O . GLY A 1 233 ? -2.559 0.443 -15.384 1.00 93.75 233 GLY A O 1
ATOM 1830 N N . ILE A 1 234 ? -1.004 1.992 -14.905 1.00 93.38 234 ILE A N 1
ATOM 1831 C CA . ILE A 1 234 ? -1.191 1.985 -13.452 1.00 93.38 234 ILE A CA 1
ATOM 1832 C C . ILE A 1 234 ? -1.955 3.258 -13.087 1.00 93.38 234 ILE A C 1
ATOM 1834 O O . ILE A 1 234 ? -1.411 4.361 -13.156 1.00 93.38 234 ILE A O 1
ATOM 1838 N N . TYR A 1 235 ? -3.235 3.111 -12.747 1.00 93.44 235 TYR A N 1
ATOM 1839 C CA . TYR A 1 235 ? -4.183 4.225 -12.668 1.00 93.44 235 TYR A CA 1
ATOM 1840 C C . TYR A 1 235 ? -4.466 4.662 -11.238 1.00 93.44 235 TYR A C 1
ATOM 1842 O O . TYR A 1 235 ? -4.383 3.851 -10.319 1.00 93.44 235 TYR A O 1
ATOM 1850 N N . ASN A 1 236 ? -4.844 5.936 -11.062 1.00 91.62 236 ASN A N 1
ATOM 1851 C CA . ASN A 1 236 ? -5.311 6.427 -9.765 1.00 91.62 236 ASN A CA 1
ATOM 1852 C C . ASN A 1 236 ? -6.528 5.614 -9.314 1.00 91.62 236 ASN A C 1
ATOM 1854 O O . ASN A 1 236 ? -7.446 5.376 -10.102 1.00 91.62 236 ASN A O 1
ATOM 1858 N N . VAL A 1 237 ? -6.548 5.264 -8.039 1.00 86.94 237 VAL A N 1
ATOM 1859 C CA . VAL A 1 237 ? -7.658 4.589 -7.379 1.00 86.94 237 VAL A CA 1
ATOM 1860 C C . VAL A 1 237 ? -8.194 5.450 -6.224 1.00 86.94 237 VAL A C 1
ATOM 1862 O O . VAL A 1 237 ? -7.443 6.289 -5.717 1.00 86.94 237 VAL A O 1
ATOM 1865 N N . PRO A 1 238 ? -9.487 5.310 -5.868 1.00 74.62 238 PRO A N 1
ATOM 1866 C CA . PRO A 1 238 ? -10.134 6.103 -4.818 1.00 74.62 238 PRO A CA 1
ATOM 1867 C C . PRO A 1 238 ? -9.557 5.896 -3.417 1.00 74.62 238 PRO A C 1
ATOM 1869 O O . PRO A 1 238 ? -9.104 4.764 -3.126 1.00 74.62 238 PRO A O 1
#

Secondary structure (DSSP, 8-state):
--TT--EEPPGGGHHHHHHHHHTTTTTTHHHHHHHHHHHH-TTTS-EEEEESSSSS-SEEEEEEHHHHHHHT-SS--EEEEE-S-HHHHHHHHHHSTTHHHHHS----EEE-THHHHHHHHHHHHTT--------PEEEE---GGGPPP-PPPTT-------GGGHHHHHHT-TTGGG--S------GGGTTSSHHHHHHHHHHHHHHHTT---EEEE-TT-HHHHHHHHTTT-EE--

Sequence (238 aa):
MEDGILQELSGRCFAELVEILIKDIPRSLIILGCLQQMERSPKVTNGHVYVSQWPNPDIVVFEDTAYKVLLDCKYPPTTIFANCSTEKLKITLGKSHLKQLFTCSSGILIGDPRCTNIAIENAKLNCCEVQVAAVPHFCALMDAANLVKHECPPGYYIAPLKLQDAQLVDHMWKFGEYGSIGILHTVESHRRRGLAKAVIYHLATKILEEGKIAFNVIEKENEISRQLFLQNGIYNVP

Organism: NCBI:txid1742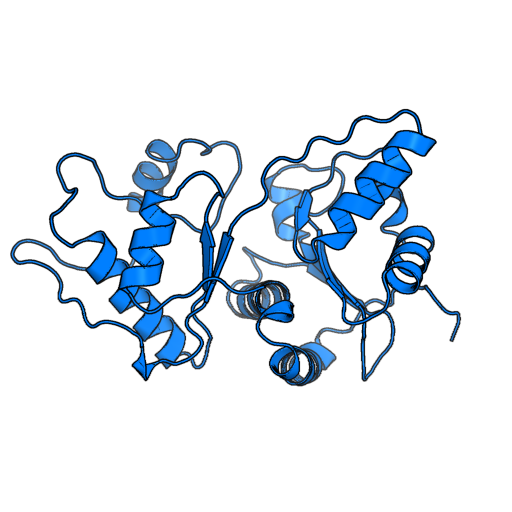60

Foldseek 3Di:
DDQQEWDWDDPVCVVLVLVLLVVVPPQSQVVNVLSVCCVVPVLQFPFTWIFRDPDHGQKIKTFTPNVCVVLVFPGGAMEMGGNDDLVSVLSNCCPYPNVCVLAAGDHHYHGDPSSLVSSCVNCVVNVHDDDDPFDWFKWWQPDPVLFDDDDDFPPDDDDDDDPVCVVVQLVPDPPSVRDDDDDDDDDPVGPPRCRSSNVLNVVQVVCVVVVHMDMDTGGPPPVVVQVSCVNRNIGTDD

Nearest PDB structures (foldseek):
  7pk2-assembly2_B  TM=7.770E-01  e=9.040E-09  Bos taurus
  7pk1-assembly1_A  TM=7.678E-01  e=1.374E-08  Bos taurus
  7pk1-assembly2_B  TM=7.726E-01  e=2.818E-08  Bos taurus
  7b3a-assembly1_A  TM=4.752E-01  e=1.977E-04  Paenibacillus larvae subsp. larvae
  4e8o-assembly1_A  TM=4.744E-01  e=2.239E+00  Acinetobacter baumannii

InterPro domains:
  IPR013653 GCN5-related N-acetyltransferase Rv2170-like domain [PF08445] (177-229)
  IPR016181 Acyl-CoA N-acyltransferase [SSF55729] (150-233)
  IPR053225 Acyl-CoA N-acyltransferase VerG-like [PTHR20958] (177-229)

Mean predicted aligned e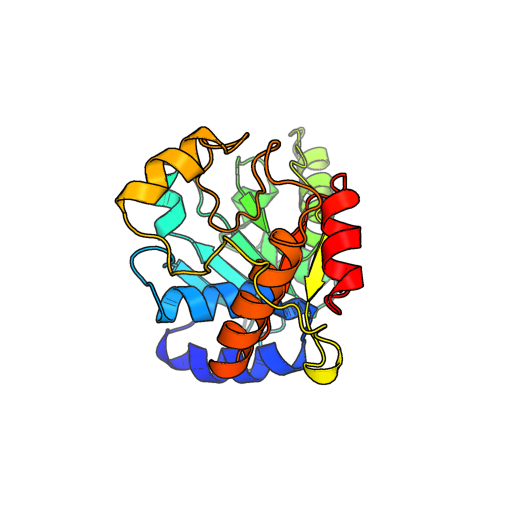rror: 5.42 Å

pLDDT: mean 88.08, std 10.71, range [38.66, 98.06]

Radius of gyration: 19.14 Å; Cα contacts (8 Å, |Δi|>4): 316; chains: 1; bounding box: 47×41×47 Å

Solvent-accessible surface area (backbone atoms only — not comparable to full-atom values): 13966 Å² total; per-residue (Å²): 130,76,92,36,46,62,40,81,55,60,76,89,49,47,68,61,50,49,66,57,40,62,77,48,60,69,65,30,48,67,61,52,49,52,56,53,39,27,71,75,36,56,87,68,33,32,63,54,41,31,22,57,43,83,93,76,52,43,32,42,37,39,34,30,50,40,50,16,66,74,68,72,42,94,44,42,42,33,39,35,39,69,74,64,54,71,66,58,50,53,50,22,43,63,62,24,91,57,28,54,59,40,41,80,45,84,59,49,80,45,68,47,71,65,54,58,56,54,32,48,56,35,11,64,76,59,79,37,89,77,83,82,89,76,73,53,44,41,29,35,40,87,47,76,88,47,51,46,90,41,72,71,47,89,97,60,83,88,75,84,84,53,80,81,49,49,61,57,56,44,72,71,37,96,58,55,92,70,76,82,91,82,87,89,86,68,60,76,97,57,55,96,58,54,54,70,54,16,51,51,33,55,52,39,50,54,35,44,76,71,76,45,77,39,64,51,81,38,57,63,86,42,53,70,60,50,53,54,40,46,74,37,36,27,38,81,52,121